Protein AF-A0A0B6Y7D2-F1 (afdb_monomer_lite)

Foldseek 3Di:
DDDDDDDDDDDDDDDDDDDDDDDDDDPPPPPPPDDDDDPPVLADAQPALLSVCLLLDPVRSLLQLLCLLLLFAEEEEEQRLRHQQRVLVRSCLLADPLLFQEDSEDDEDDDSVRGSHYYYYNPYDCVVVVPDPTQYKYKYKDFDDPDPDDDDDDDDDPPDDPPRNDPPDPSNPVCPRIDIDMDSGDDPPDAWPLSVQLSVLSPPPVDDPVNSSVSSVVSNVLLVVLLLVLLLCVPLVPPDDPVNSVVSCVVSVHDPNCVSSSVSNNSSDDPVSNVVSNVVSVVVD

Organism: NCBI:txid1028688

Radius of gyration: 22.7 Å; chains: 1; bounding box: 60×62×67 Å

Sequence (285 aa):
EGFIKIFTRKIDDDDVTSDGQLEIPLVRETENEFNETDTDSSSPVIKNLRHLSKVLGSSNFLSLAHHVVVGNQVIVSGHHRPLVLSILNSLKSLLPRGCCRVIPYSSTYQESWKCNFLGLSADVPLSQLMNSSEMYVLLEIVVRQQQTSSVTEGLTCLVGLTSDVHWPDPDDSHFRNLEFKMSGIILPHKVPTVLSRMVIALQNENLSLQVVDAAFTCLKEEWMNKVKVLFKFTKAGGNRSEDDTRKLLQIVGAREEDKLLLKFWMTGLSVQYKTHILASSIVHR

Structure (mmCIF, N/CA/C/O backbone):
data_AF-A0A0B6Y7D2-F1
#
_entry.id   AF-A0A0B6Y7D2-F1
#
loop_
_atom_site.group_PDB
_atom_site.id
_atom_site.type_symbol
_atom_site.label_atom_id
_atom_site.label_alt_id
_atom_site.label_comp_id
_atom_site.label_asym_id
_atom_site.label_entity_id
_atom_site.label_seq_id
_atom_site.pdbx_PDB_ins_code
_atom_site.Cartn_x
_atom_site.Cartn_y
_atom_site.Cartn_z
_atom_site.occupancy
_atom_site.B_iso_or_equiv
_atom_site.auth_seq_id
_atom_site.auth_comp_id
_atom_site.auth_asym_id
_atom_site.auth_atom_id
_atom_site.pdbx_PDB_model_num
ATOM 1 N N . GLU A 1 1 ? -3.935 -20.611 37.417 1.00 33.31 1 GLU A N 1
ATOM 2 C CA . GLU A 1 1 ? -3.712 -21.541 36.291 1.00 33.31 1 GLU A CA 1
ATOM 3 C C . GLU A 1 1 ? -5.065 -21.923 35.716 1.00 33.31 1 GLU A C 1
ATOM 5 O O . GLU A 1 1 ? -5.902 -22.426 36.450 1.00 33.31 1 GLU A O 1
ATOM 10 N N . GLY A 1 2 ? -5.340 -21.572 34.462 1.00 33.59 2 GLY A N 1
ATOM 11 C CA . GLY A 1 2 ? -6.666 -21.737 33.866 1.00 33.59 2 GLY A CA 1
ATOM 12 C C . GLY A 1 2 ? -6.539 -22.003 32.378 1.00 33.59 2 GLY A C 1
ATOM 13 O O . GLY A 1 2 ? -6.667 -21.090 31.571 1.00 33.59 2 GLY A O 1
ATOM 14 N N . PHE A 1 3 ? -6.227 -23.247 32.023 1.00 40.06 3 PHE A N 1
ATOM 15 C CA . PHE A 1 3 ? -6.235 -23.701 30.637 1.00 40.06 3 PHE A CA 1
ATOM 16 C C . PHE A 1 3 ? -7.677 -23.990 30.209 1.00 40.06 3 PHE A C 1
ATOM 18 O O . PHE A 1 3 ? -8.350 -24.840 30.792 1.00 40.06 3 PHE A O 1
ATOM 25 N N . ILE A 1 4 ? -8.151 -23.292 29.178 1.00 41.91 4 ILE A N 1
ATOM 26 C CA . ILE A 1 4 ? -9.407 -23.617 28.499 1.00 41.91 4 ILE A CA 1
ATOM 27 C C . ILE A 1 4 ? -9.149 -24.845 27.615 1.00 41.91 4 ILE A C 1
ATOM 29 O O . ILE A 1 4 ? -8.363 -24.786 26.671 1.00 41.91 4 ILE A O 1
ATOM 33 N N . LYS A 1 5 ? -9.802 -25.970 27.934 1.00 34.12 5 LYS A N 1
ATOM 34 C CA . LYS A 1 5 ? -9.847 -27.176 27.091 1.00 34.12 5 LYS A CA 1
ATOM 35 C C . LYS A 1 5 ? -10.631 -26.870 25.813 1.00 34.12 5 LYS A C 1
ATOM 37 O O . LYS A 1 5 ? -11.834 -26.628 25.871 1.00 34.12 5 LYS A O 1
ATOM 42 N N . ILE A 1 6 ? -9.959 -26.912 24.667 1.00 34.78 6 ILE A N 1
ATOM 43 C CA . ILE A 1 6 ? -10.592 -26.847 23.347 1.00 34.78 6 ILE A CA 1
ATOM 44 C C . ILE A 1 6 ? -11.037 -28.267 22.978 1.00 34.78 6 ILE A C 1
ATOM 46 O O . ILE A 1 6 ? -10.202 -29.156 22.823 1.00 34.78 6 ILE A O 1
ATOM 50 N N . PHE A 1 7 ? -12.346 -28.488 22.850 1.00 32.69 7 PHE A N 1
ATOM 51 C CA . PHE A 1 7 ? -12.896 -29.706 22.254 1.00 32.69 7 PHE A CA 1
ATOM 52 C C . PHE A 1 7 ? -13.006 -29.509 20.741 1.00 32.69 7 PHE A C 1
ATOM 54 O O . PHE A 1 7 ? -13.824 -28.721 20.272 1.00 32.69 7 PHE A O 1
ATOM 61 N N . THR A 1 8 ? -12.197 -30.229 19.968 1.00 32.88 8 THR A N 1
ATOM 62 C CA . THR A 1 8 ? -12.382 -30.362 18.521 1.00 32.88 8 THR A CA 1
ATOM 63 C C . THR A 1 8 ? -13.373 -31.492 18.260 1.00 32.88 8 THR A C 1
ATOM 65 O O . THR A 1 8 ? -13.052 -32.672 18.388 1.00 32.88 8 THR A O 1
ATOM 68 N N . ARG A 1 9 ? -14.615 -31.141 17.917 1.00 31.86 9 ARG A N 1
ATOM 69 C CA . ARG A 1 9 ? -15.583 -32.107 17.389 1.00 31.86 9 ARG A CA 1
ATOM 70 C C . ARG A 1 9 ? -15.297 -32.274 15.897 1.00 31.86 9 ARG A C 1
ATOM 72 O O . ARG A 1 9 ? -15.424 -31.311 15.147 1.00 31.86 9 ARG A O 1
ATOM 79 N N . LYS A 1 10 ? -14.870 -33.473 15.489 1.00 35.00 10 LYS A N 1
ATOM 80 C CA . LYS A 1 10 ? -14.885 -33.887 14.081 1.00 35.00 10 LYS A CA 1
ATOM 81 C C . LYS A 1 10 ? -16.345 -33.905 13.626 1.00 35.00 10 LYS A C 1
ATOM 83 O O . LYS A 1 10 ? -17.185 -34.474 14.321 1.00 35.00 10 LYS A O 1
ATOM 88 N N . ILE A 1 11 ? -16.633 -33.212 12.534 1.00 35.88 11 ILE A N 1
ATOM 89 C CA . ILE A 1 11 ? -17.904 -33.314 11.825 1.00 35.88 11 ILE A CA 1
ATOM 90 C C . ILE A 1 11 ? -17.621 -34.271 10.674 1.00 35.88 11 ILE A C 1
ATOM 92 O O . ILE A 1 11 ? -16.737 -33.992 9.866 1.00 35.88 11 ILE A O 1
ATOM 96 N N . ASP A 1 12 ? -18.293 -35.417 10.703 1.00 30.06 12 ASP A N 1
ATOM 97 C CA . ASP A 1 12 ? -18.335 -36.361 9.595 1.00 30.06 12 ASP A CA 1
ATOM 98 C C . ASP A 1 12 ? -19.246 -35.785 8.502 1.00 30.06 12 ASP A C 1
ATOM 100 O O . ASP A 1 12 ? -20.304 -35.219 8.800 1.00 30.06 12 ASP A O 1
ATOM 104 N N . ASP A 1 13 ? -18.786 -35.891 7.256 1.00 39.28 13 ASP A N 1
ATOM 105 C CA . ASP A 1 13 ? -19.560 -35.628 6.046 1.00 39.28 13 ASP A CA 1
ATOM 106 C C . ASP A 1 13 ? -20.716 -36.632 5.976 1.00 39.28 13 ASP A C 1
ATOM 108 O O . ASP A 1 13 ? -20.468 -37.830 5.880 1.00 39.28 13 ASP A O 1
ATOM 112 N N . ASP A 1 14 ? -21.956 -36.154 6.086 1.00 30.55 14 ASP A N 1
ATOM 113 C CA . ASP A 1 14 ? -23.065 -36.523 5.199 1.00 30.55 14 ASP A CA 1
ATOM 114 C C . ASP A 1 14 ? -24.372 -35.819 5.624 1.00 30.55 14 ASP A C 1
ATOM 116 O O . ASP A 1 14 ? -24.792 -35.854 6.780 1.00 30.55 14 ASP A O 1
ATOM 120 N N . ASP A 1 15 ? -25.017 -35.233 4.611 1.00 28.98 15 ASP A N 1
ATOM 121 C CA . ASP A 1 15 ? -26.432 -34.849 4.511 1.00 28.98 15 ASP A CA 1
ATOM 122 C C . ASP A 1 15 ? -26.931 -33.555 5.207 1.00 28.98 15 ASP A C 1
ATOM 124 O O . ASP A 1 15 ? -27.035 -33.445 6.428 1.00 28.98 15 ASP A O 1
ATOM 128 N N . VAL A 1 16 ? -27.291 -32.540 4.405 1.00 31.78 16 VAL A N 1
ATOM 129 C CA . VAL A 1 16 ? -28.693 -32.199 4.061 1.00 31.78 16 VAL A CA 1
ATOM 130 C C . VAL A 1 16 ? -28.730 -30.947 3.158 1.00 31.78 16 VAL A C 1
ATOM 132 O O . VAL A 1 16 ? -28.143 -29.900 3.432 1.00 31.78 16 VAL A O 1
ATOM 135 N N . THR A 1 17 ? -29.464 -31.100 2.059 1.00 29.08 17 THR A N 1
ATOM 136 C CA . THR A 1 17 ? -29.785 -30.173 0.964 1.00 29.08 17 THR A CA 1
ATOM 137 C C . THR A 1 17 ? -30.780 -29.041 1.284 1.00 29.08 17 THR A C 1
ATOM 139 O O . THR A 1 17 ? -31.680 -29.217 2.099 1.00 29.08 17 THR A O 1
ATOM 142 N N . SER A 1 18 ? -30.693 -27.979 0.461 1.00 30.73 18 SER A N 1
ATOM 143 C CA . SER A 1 18 ? -31.687 -26.934 0.118 1.00 30.73 18 SER A CA 1
ATOM 144 C C . SER A 1 18 ? -32.130 -25.926 1.188 1.00 30.73 18 SER A C 1
ATOM 146 O O . SER A 1 18 ? -32.947 -26.244 2.041 1.00 30.73 18 SER A O 1
ATOM 148 N N . ASP A 1 19 ? -31.712 -24.659 1.050 1.00 26.42 19 ASP A N 1
ATOM 149 C CA . ASP A 1 19 ? -32.562 -23.627 0.422 1.00 26.42 19 ASP A CA 1
ATOM 150 C C . ASP A 1 19 ? -31.774 -22.333 0.098 1.00 26.42 19 ASP A C 1
ATOM 152 O O . ASP A 1 19 ? -30.742 -22.041 0.703 1.00 26.42 19 ASP A O 1
ATOM 156 N N . GLY A 1 20 ? -32.231 -21.601 -0.921 1.00 38.47 20 GLY A N 1
ATOM 157 C CA . GLY A 1 20 ? -31.451 -20.646 -1.721 1.00 38.47 20 GLY A CA 1
ATOM 158 C C . GLY A 1 20 ? -30.779 -19.458 -1.014 1.00 38.47 20 GLY A C 1
ATOM 159 O O . GLY A 1 20 ? -31.374 -18.762 -0.192 1.00 38.47 20 GLY A O 1
ATOM 160 N N . GLN A 1 21 ? -29.546 -19.152 -1.445 1.00 28.95 21 GLN A N 1
ATOM 161 C CA . GLN A 1 21 ? -28.858 -17.884 -1.187 1.00 28.95 21 GLN A CA 1
ATOM 162 C C . GLN A 1 21 ? -28.020 -17.437 -2.392 1.00 28.95 21 GLN A C 1
ATOM 164 O O . GLN A 1 21 ? -27.380 -18.236 -3.069 1.00 28.95 21 GLN A O 1
ATOM 169 N N . LEU A 1 22 ? -28.065 -16.124 -2.622 1.00 29.14 22 LEU A N 1
ATOM 170 C CA . LEU A 1 22 ? -27.324 -15.339 -3.606 1.00 29.14 22 LEU A CA 1
ATOM 171 C C . LEU A 1 22 ? -25.837 -15.718 -3.664 1.00 29.14 22 LEU A C 1
ATOM 173 O O . LEU A 1 22 ? -25.108 -15.575 -2.682 1.00 29.14 22 LEU A O 1
ATOM 177 N N . GLU A 1 23 ? -25.390 -16.141 -4.845 1.00 24.28 23 GLU A N 1
ATOM 178 C CA . GLU A 1 23 ? -23.993 -16.444 -5.140 1.00 24.28 23 GLU A CA 1
ATOM 179 C C . GLU A 1 23 ? -23.138 -15.169 -5.097 1.00 24.28 23 GLU A C 1
ATOM 181 O O . GLU A 1 23 ? -23.172 -14.324 -5.992 1.00 24.28 23 GLU A O 1
ATOM 186 N N . ILE A 1 24 ? -22.331 -15.038 -4.047 1.00 29.70 24 ILE A N 1
ATOM 187 C CA . ILE A 1 24 ? -21.130 -14.201 -4.063 1.00 29.70 24 ILE A CA 1
ATOM 188 C C . ILE A 1 24 ? -19.985 -15.135 -4.474 1.00 29.70 24 ILE A C 1
ATOM 190 O O . ILE A 1 24 ? -19.764 -16.125 -3.772 1.00 29.70 24 ILE A O 1
ATOM 194 N N . PRO A 1 25 ? -19.246 -14.875 -5.570 1.00 27.41 25 PRO A N 1
ATOM 195 C CA . PRO A 1 25 ? -18.206 -15.792 -6.012 1.00 27.41 25 PRO A CA 1
ATOM 196 C C . PRO A 1 25 ? -17.104 -15.916 -4.957 1.00 27.41 25 PRO A C 1
ATOM 198 O O . PRO A 1 25 ? -16.369 -14.967 -4.673 1.00 27.41 25 PRO A O 1
ATOM 201 N N . LEU A 1 26 ? -16.996 -17.115 -4.385 1.00 25.84 26 LEU A N 1
ATOM 202 C CA . LEU A 1 26 ? -15.869 -17.565 -3.581 1.00 25.84 26 LEU A CA 1
ATOM 203 C C . LEU A 1 26 ? -14.647 -17.637 -4.506 1.00 25.84 26 LEU A C 1
ATOM 205 O O . LEU A 1 26 ? -14.456 -18.611 -5.235 1.00 25.84 26 LEU A O 1
ATOM 209 N N . VAL A 1 27 ? -13.819 -16.594 -4.509 1.00 31.16 27 VAL A N 1
ATOM 210 C CA . VAL A 1 27 ? -12.490 -16.666 -5.122 1.00 31.16 27 VAL A CA 1
ATOM 211 C C . VAL A 1 27 ? -11.663 -17.609 -4.254 1.00 31.16 27 VAL A C 1
ATOM 213 O O . VAL A 1 27 ? -11.165 -17.227 -3.197 1.00 31.16 27 VAL A O 1
ATOM 216 N N . ARG A 1 28 ? -11.583 -18.876 -4.673 1.00 25.98 28 ARG A N 1
ATOM 217 C CA . ARG A 1 28 ? -10.611 -19.834 -4.150 1.00 25.98 28 ARG A CA 1
ATOM 218 C C . ARG A 1 28 ? -9.225 -19.294 -4.480 1.00 25.98 28 ARG A C 1
ATOM 220 O O . ARG A 1 28 ? -8.890 -19.110 -5.648 1.00 25.98 28 ARG A O 1
ATOM 227 N N . GLU A 1 29 ? -8.447 -19.016 -3.443 1.00 32.78 29 GLU A N 1
ATOM 228 C CA . GLU A 1 29 ? -7.020 -18.747 -3.554 1.00 32.78 29 GLU A CA 1
ATOM 229 C C . GLU A 1 29 ? -6.348 -20.031 -4.053 1.00 32.78 29 GLU A C 1
ATOM 231 O O . GLU A 1 29 ? -6.025 -20.930 -3.283 1.00 32.78 29 GLU A O 1
ATOM 236 N N . THR A 1 30 ? -6.183 -20.155 -5.369 1.00 27.53 30 THR A N 1
ATOM 237 C CA . THR A 1 30 ? -5.158 -21.035 -5.927 1.00 27.53 30 THR A CA 1
ATOM 238 C C . THR A 1 30 ? -3.812 -20.400 -5.613 1.00 27.53 30 THR A C 1
ATOM 240 O O . THR A 1 30 ? -3.323 -19.544 -6.354 1.00 27.53 30 THR A O 1
ATOM 243 N N . GLU A 1 31 ? -3.221 -20.821 -4.499 1.00 31.98 31 GLU A N 1
ATOM 244 C CA . GLU A 1 31 ? -1.772 -20.864 -4.330 1.00 31.98 31 GLU A CA 1
ATOM 245 C C . GLU A 1 31 ? -1.217 -21.836 -5.384 1.00 31.98 31 GLU A C 1
ATOM 247 O O . GLU A 1 31 ? -0.914 -22.989 -5.105 1.00 31.98 31 GLU A O 1
ATOM 252 N N . ASN A 1 32 ? -1.158 -21.396 -6.644 1.00 29.03 32 ASN A N 1
ATOM 253 C CA . ASN A 1 32 ? -0.339 -22.072 -7.637 1.00 29.03 32 ASN A CA 1
ATOM 254 C C . ASN A 1 32 ? 1.109 -21.692 -7.338 1.00 29.03 32 ASN A C 1
ATOM 256 O O . ASN A 1 32 ? 1.554 -20.589 -7.670 1.00 29.03 32 ASN A O 1
ATOM 260 N N . GLU A 1 33 ? 1.815 -22.621 -6.695 1.00 37.47 33 GLU A N 1
ATOM 261 C CA . GLU A 1 33 ? 3.265 -22.747 -6.784 1.00 37.47 33 GLU A CA 1
ATOM 262 C C . GLU A 1 33 ? 3.661 -22.593 -8.258 1.00 37.47 33 GLU A C 1
ATOM 264 O O . GLU A 1 33 ? 3.244 -23.361 -9.129 1.00 37.47 33 GLU A O 1
ATOM 269 N N . PHE A 1 34 ? 4.377 -21.514 -8.564 1.00 43.88 34 PHE A N 1
ATOM 270 C CA . PHE A 1 34 ? 4.827 -21.241 -9.918 1.00 43.88 34 PHE A CA 1
ATOM 271 C C . PHE A 1 34 ? 6.054 -22.104 -10.195 1.00 43.88 34 PHE A C 1
ATOM 273 O O . PHE A 1 34 ? 7.065 -21.979 -9.506 1.00 43.88 34 PHE A O 1
ATOM 280 N N . ASN A 1 35 ? 5.953 -22.944 -11.225 1.00 31.61 35 ASN A N 1
ATOM 281 C CA . ASN A 1 35 ? 7.096 -23.584 -11.858 1.00 31.61 35 ASN A CA 1
ATOM 282 C C . ASN A 1 35 ? 8.130 -22.517 -12.246 1.00 31.61 35 ASN A C 1
ATOM 284 O O . ASN A 1 35 ? 7.847 -21.621 -13.046 1.00 31.61 35 ASN A O 1
ATOM 288 N N . GLU A 1 36 ? 9.325 -22.640 -11.674 1.00 43.69 36 GLU A N 1
ATOM 289 C CA . GLU A 1 36 ? 10.551 -22.013 -12.154 1.00 43.69 36 GLU A CA 1
ATOM 290 C C . GLU A 1 36 ? 10.889 -22.573 -13.537 1.00 43.69 36 GLU A C 1
ATOM 292 O O . GLU A 1 36 ? 11.531 -23.612 -13.661 1.00 43.69 36 GLU A O 1
ATOM 297 N N . THR A 1 37 ? 10.476 -21.888 -14.595 1.00 40.06 37 THR A N 1
ATOM 298 C CA . THR A 1 37 ? 11.113 -22.033 -15.906 1.00 40.06 37 THR A CA 1
ATOM 299 C C . THR A 1 37 ? 11.167 -20.658 -16.558 1.00 40.06 37 THR A C 1
ATOM 301 O O . THR A 1 37 ? 10.126 -20.028 -16.741 1.00 40.06 37 THR A O 1
ATOM 304 N N . ASP A 1 38 ? 12.394 -20.229 -16.864 1.00 38.72 38 ASP A N 1
ATOM 305 C CA . ASP A 1 38 ? 12.828 -18.971 -17.492 1.00 38.72 38 ASP A CA 1
ATOM 306 C C . ASP A 1 38 ? 13.065 -17.770 -16.558 1.00 38.72 38 ASP A C 1
ATOM 308 O O . ASP A 1 38 ? 12.566 -16.663 -16.760 1.00 38.72 38 ASP A O 1
ATOM 312 N N . THR A 1 39 ? 13.924 -17.955 -15.550 1.00 42.56 39 THR A N 1
ATOM 313 C CA . THR A 1 39 ? 14.704 -16.838 -14.997 1.00 42.56 39 THR A CA 1
ATOM 314 C C . THR A 1 39 ? 15.892 -16.565 -15.914 1.00 42.56 39 THR A C 1
ATOM 316 O O . THR A 1 39 ? 16.968 -17.140 -15.744 1.00 42.56 39 THR A O 1
ATOM 319 N N . ASP A 1 40 ? 15.701 -15.680 -16.885 1.00 49.03 40 ASP A N 1
ATOM 320 C CA . ASP A 1 40 ? 16.818 -15.010 -17.541 1.00 49.03 40 ASP A CA 1
ATOM 321 C C . ASP A 1 40 ? 17.533 -14.186 -16.452 1.00 49.03 40 ASP A C 1
ATOM 323 O O . ASP A 1 40 ? 16.966 -13.252 -15.877 1.00 49.03 40 ASP A O 1
ATOM 327 N N . SER A 1 41 ? 18.751 -14.571 -16.069 1.00 56.22 41 SER A N 1
ATOM 328 C CA . SER A 1 41 ? 19.480 -13.989 -14.925 1.00 56.22 41 SER A CA 1
ATOM 329 C C . SER A 1 41 ? 19.878 -12.515 -15.120 1.00 56.22 41 SER A C 1
ATOM 331 O O . SER A 1 41 ? 20.477 -11.915 -14.233 1.00 56.22 41 SER A O 1
ATOM 333 N N . SER A 1 42 ? 19.521 -11.918 -16.262 1.00 65.69 42 SER A N 1
ATOM 334 C CA . SER A 1 42 ? 19.836 -10.544 -16.675 1.00 65.69 42 SER A CA 1
ATOM 335 C C . SER A 1 42 ? 18.668 -9.551 -16.507 1.00 65.69 42 SER A C 1
ATOM 337 O O . SER A 1 42 ? 18.751 -8.395 -16.940 1.00 65.69 42 SER A O 1
ATOM 339 N N . SER A 1 43 ? 17.553 -9.988 -15.934 1.00 72.69 43 SER A N 1
ATOM 340 C CA . SER A 1 43 ? 16.306 -9.228 -15.870 1.00 72.69 43 SER A CA 1
ATOM 341 C C . SER A 1 43 ? 16.247 -8.290 -14.646 1.00 72.69 43 SER A C 1
ATOM 343 O O . SER A 1 43 ? 16.380 -8.771 -13.521 1.00 72.69 43 SER A O 1
ATOM 345 N N . PRO A 1 44 ? 16.000 -6.965 -14.796 1.00 88.38 44 PRO A N 1
ATOM 346 C CA . PRO A 1 44 ? 15.961 -6.045 -13.656 1.00 88.38 44 PRO A CA 1
ATOM 347 C C . PRO A 1 44 ? 14.817 -6.397 -12.698 1.00 88.38 44 PRO A C 1
ATOM 349 O O . PRO A 1 44 ? 13.666 -6.532 -13.121 1.00 88.38 44 PRO A O 1
ATOM 352 N N . VAL A 1 45 ? 15.121 -6.506 -11.402 1.00 93.69 45 VAL A N 1
ATOM 353 C CA . VAL A 1 45 ? 14.144 -6.797 -10.342 1.00 93.69 45 VAL A CA 1
ATOM 354 C C . VAL A 1 45 ? 14.378 -5.933 -9.106 1.00 93.69 45 VAL A C 1
ATOM 356 O O . VAL A 1 45 ? 15.507 -5.655 -8.702 1.00 93.69 45 VAL A O 1
ATOM 359 N N . ILE A 1 46 ? 13.288 -5.511 -8.473 1.00 94.62 46 ILE A N 1
ATOM 360 C CA . ILE A 1 46 ? 13.326 -4.814 -7.192 1.00 94.62 46 ILE A CA 1
ATOM 361 C C . ILE A 1 46 ? 13.536 -5.832 -6.074 1.00 94.62 46 ILE A C 1
ATOM 363 O O . ILE A 1 46 ? 12.735 -6.742 -5.876 1.00 94.62 46 ILE A O 1
ATOM 367 N N . LYS A 1 47 ? 14.617 -5.632 -5.319 1.00 92.56 47 LYS A N 1
ATOM 368 C CA . LYS A 1 47 ? 15.072 -6.546 -4.258 1.00 92.56 47 LYS A CA 1
ATOM 369 C C . LYS A 1 47 ? 14.230 -6.422 -2.979 1.00 92.56 47 LYS A C 1
ATOM 371 O O . LYS A 1 47 ? 13.971 -7.410 -2.306 1.00 92.56 47 LYS A O 1
ATOM 376 N N . ASN A 1 48 ? 13.850 -5.198 -2.606 1.00 93.94 48 ASN A N 1
ATOM 377 C CA . ASN A 1 48 ? 13.069 -4.882 -1.404 1.00 93.94 48 ASN A CA 1
ATOM 378 C C . ASN A 1 48 ? 12.548 -3.431 -1.459 1.00 93.94 48 ASN A C 1
ATOM 380 O O . ASN A 1 48 ? 12.889 -2.669 -2.366 1.00 93.94 48 ASN A O 1
ATOM 384 N N . LEU A 1 49 ? 11.763 -3.017 -0.457 1.00 95.81 49 LEU A N 1
ATOM 385 C CA . LEU A 1 49 ? 11.230 -1.651 -0.371 1.00 95.81 49 LEU A CA 1
ATOM 386 C C . LEU A 1 49 ? 12.299 -0.555 -0.275 1.00 95.81 49 LEU A C 1
ATOM 388 O O . LEU A 1 49 ? 12.078 0.531 -0.805 1.00 95.81 49 LEU A O 1
ATOM 392 N N . ARG A 1 50 ? 13.444 -0.807 0.376 1.00 94.75 50 ARG A N 1
ATOM 393 C CA . ARG A 1 50 ? 14.532 0.183 0.445 1.00 94.75 50 ARG A CA 1
ATOM 394 C C . ARG A 1 50 ? 15.139 0.390 -0.940 1.00 94.75 50 ARG A C 1
ATOM 396 O O . ARG A 1 50 ? 15.352 1.530 -1.339 1.00 94.75 50 ARG A O 1
ATOM 403 N N . HIS A 1 51 ? 15.340 -0.692 -1.694 1.00 94.00 51 HIS A N 1
ATOM 404 C CA . HIS A 1 51 ? 15.759 -0.617 -3.092 1.00 94.00 51 HIS A CA 1
ATOM 405 C C . HIS A 1 51 ? 14.719 0.154 -3.929 1.00 94.00 51 HIS A C 1
ATOM 407 O O . HIS A 1 51 ? 15.079 1.127 -4.587 1.00 94.00 51 HIS A O 1
ATOM 413 N N . LEU A 1 52 ? 13.423 -0.163 -3.813 1.00 95.25 52 LEU A N 1
ATOM 414 C CA . LEU A 1 52 ? 12.367 0.581 -4.514 1.00 95.25 52 LEU A CA 1
ATOM 415 C C . LEU A 1 52 ? 12.378 2.082 -4.186 1.00 95.25 52 LEU A C 1
ATOM 417 O O . LEU A 1 52 ? 12.264 2.916 -5.081 1.00 95.25 52 LEU A O 1
ATOM 421 N N . SER A 1 53 ? 12.540 2.431 -2.907 1.00 94.44 53 SER A N 1
ATOM 422 C CA . SER A 1 53 ? 12.612 3.825 -2.465 1.00 94.44 53 SER A CA 1
ATOM 423 C C . SER A 1 53 ? 13.807 4.566 -3.061 1.00 94.44 53 SER A C 1
ATOM 425 O O . SER A 1 53 ? 13.685 5.754 -3.351 1.00 94.44 53 SER A O 1
ATOM 427 N N . LYS A 1 54 ? 14.947 3.892 -3.245 1.00 91.38 54 LYS A N 1
ATOM 428 C CA . LYS A 1 54 ? 16.146 4.473 -3.868 1.00 91.38 54 LYS A CA 1
ATOM 429 C C . LYS A 1 54 ? 15.952 4.684 -5.369 1.00 91.38 54 LYS A C 1
ATOM 431 O O . LYS A 1 54 ? 16.273 5.756 -5.869 1.00 91.38 54 LYS A O 1
ATOM 436 N N . VAL A 1 55 ? 15.349 3.708 -6.052 1.00 91.94 55 VAL A N 1
ATOM 437 C CA . VAL A 1 55 ? 15.050 3.770 -7.494 1.00 91.94 55 VAL A CA 1
ATOM 438 C C . VAL A 1 55 ? 14.069 4.897 -7.824 1.00 91.94 55 VAL A C 1
ATOM 440 O O . VAL A 1 55 ? 14.279 5.635 -8.782 1.00 91.94 55 VAL A O 1
ATOM 443 N N . LEU A 1 56 ? 12.998 5.046 -7.037 1.00 91.88 56 LEU A N 1
ATOM 444 C CA . LEU A 1 56 ? 11.964 6.056 -7.289 1.00 91.88 56 LEU A CA 1
ATOM 445 C C . LEU A 1 56 ? 12.316 7.445 -6.735 1.00 91.88 56 LEU A C 1
ATOM 447 O O . LEU A 1 56 ? 11.789 8.447 -7.220 1.00 91.88 56 LEU A O 1
ATOM 451 N N . GLY A 1 57 ? 13.171 7.505 -5.712 1.00 91.12 57 GLY A N 1
ATOM 452 C CA . GLY A 1 57 ? 13.407 8.695 -4.900 1.00 91.12 57 GLY A CA 1
ATOM 453 C C . GLY A 1 57 ? 12.343 8.896 -3.811 1.00 91.12 57 GLY A C 1
ATOM 454 O O . GLY A 1 57 ? 11.200 8.443 -3.918 1.00 91.12 57 GLY A O 1
ATOM 455 N N . SER A 1 58 ? 12.716 9.614 -2.748 1.00 90.38 58 SER A N 1
ATOM 456 C CA . SER A 1 58 ? 11.928 9.743 -1.510 1.00 90.38 58 SER A CA 1
ATOM 457 C C . SER A 1 58 ? 10.504 10.274 -1.718 1.00 90.38 58 SER A C 1
ATOM 459 O O . SER A 1 58 ? 9.561 9.737 -1.141 1.00 90.38 58 SER A O 1
ATOM 461 N N . SER A 1 59 ? 10.328 11.309 -2.547 1.00 90.44 59 SER A N 1
ATOM 462 C CA . SER A 1 59 ? 9.022 11.956 -2.763 1.00 90.44 59 SER A CA 1
ATOM 463 C C . SER A 1 59 ? 8.038 11.061 -3.530 1.00 90.44 59 SER A C 1
ATOM 465 O O . SER A 1 59 ? 6.890 10.859 -3.119 1.00 90.44 59 SER A O 1
ATOM 467 N N . ASN A 1 60 ? 8.517 10.457 -4.618 1.00 92.12 60 ASN A N 1
ATOM 468 C CA . ASN A 1 60 ? 7.747 9.532 -5.445 1.00 92.12 60 ASN A CA 1
ATOM 469 C C . ASN A 1 60 ? 7.395 8.265 -4.670 1.00 92.12 60 ASN A C 1
ATOM 471 O O . ASN A 1 60 ? 6.244 7.829 -4.682 1.00 92.12 60 ASN A O 1
ATOM 475 N N . PHE A 1 61 ? 8.362 7.714 -3.931 1.00 95.44 61 PHE A N 1
ATOM 476 C CA . PHE A 1 61 ? 8.121 6.567 -3.068 1.00 95.44 61 PHE A CA 1
ATOM 477 C C . PHE A 1 61 ? 7.083 6.878 -1.988 1.00 95.44 61 PHE A C 1
ATOM 479 O O . PHE A 1 61 ? 6.163 6.087 -1.797 1.00 95.44 61 PHE A O 1
ATOM 486 N N . LEU A 1 62 ? 7.181 8.030 -1.314 1.00 95.38 62 LEU A N 1
ATOM 487 C CA . LEU A 1 62 ? 6.205 8.434 -0.299 1.00 95.38 62 LEU A CA 1
ATOM 488 C C . LEU A 1 62 ? 4.794 8.538 -0.889 1.00 95.38 62 LEU A C 1
ATOM 490 O O . LEU A 1 62 ? 3.837 8.056 -0.285 1.00 95.38 62 LEU A O 1
ATOM 494 N N . SER A 1 63 ? 4.678 9.120 -2.081 1.00 93.69 63 SER A N 1
ATOM 495 C CA . SER A 1 63 ? 3.415 9.231 -2.812 1.00 93.69 63 SER A CA 1
ATOM 496 C C . SER A 1 63 ? 2.848 7.864 -3.188 1.00 93.69 63 SER A C 1
ATOM 498 O O . SER A 1 63 ? 1.692 7.570 -2.890 1.00 93.69 63 SER A O 1
ATOM 500 N N . LEU A 1 64 ? 3.670 6.982 -3.756 1.00 96.06 64 LEU A N 1
ATOM 501 C CA . LEU A 1 64 ? 3.278 5.614 -4.087 1.00 96.06 64 LEU A CA 1
ATOM 502 C C . LEU A 1 64 ? 2.825 4.841 -2.841 1.00 96.06 64 LEU A C 1
ATOM 504 O O . LEU A 1 64 ? 1.741 4.260 -2.820 1.00 96.06 64 LEU A O 1
ATOM 508 N N . ALA A 1 65 ? 3.627 4.878 -1.778 1.00 97.19 65 ALA A N 1
ATOM 509 C CA . ALA A 1 65 ? 3.344 4.195 -0.524 1.00 97.19 65 ALA A CA 1
ATOM 510 C C . ALA A 1 65 ? 2.088 4.752 0.165 1.00 97.19 65 ALA A C 1
ATOM 512 O O . ALA A 1 65 ? 1.341 3.985 0.771 1.00 97.19 65 ALA A O 1
ATOM 513 N N . HIS A 1 66 ? 1.804 6.052 0.029 1.00 96.81 66 HIS A N 1
ATOM 514 C CA . HIS A 1 66 ? 0.554 6.650 0.492 1.00 96.81 66 HIS A CA 1
ATOM 515 C C . HIS A 1 66 ? -0.660 6.005 -0.179 1.00 96.81 66 HIS A C 1
ATOM 517 O O . HIS A 1 66 ? -1.542 5.511 0.523 1.00 96.81 66 HIS A O 1
ATOM 523 N N . HIS A 1 67 ? -0.679 5.944 -1.514 1.00 96.12 67 HIS A N 1
ATOM 524 C CA . HIS A 1 67 ? -1.764 5.299 -2.258 1.00 96.12 67 HIS A CA 1
ATOM 525 C C . HIS A 1 67 ? -1.933 3.824 -1.865 1.00 96.12 67 HIS A C 1
ATOM 527 O O . HIS A 1 67 ? -3.066 3.374 -1.691 1.00 96.12 67 HIS A O 1
ATOM 533 N N . VAL A 1 68 ? -0.826 3.106 -1.632 1.00 97.62 68 VAL A N 1
ATOM 534 C CA . VAL A 1 68 ? -0.855 1.725 -1.127 1.00 97.62 68 VAL A CA 1
ATOM 535 C C . VAL A 1 68 ? -1.581 1.638 0.216 1.00 97.62 68 VAL A C 1
ATOM 537 O O . VAL A 1 68 ? -2.543 0.882 0.342 1.00 97.62 68 VAL A O 1
ATOM 540 N N . VAL A 1 69 ? -1.145 2.394 1.232 1.00 97.69 69 VAL A N 1
ATOM 541 C CA . VAL A 1 69 ? -1.651 2.212 2.605 1.00 97.69 69 VAL A CA 1
ATOM 542 C C . VAL A 1 69 ? -3.096 2.670 2.792 1.00 97.69 69 VAL A C 1
ATOM 544 O O . VAL A 1 69 ? -3.772 2.147 3.678 1.00 97.69 69 VAL A O 1
ATOM 547 N N . VAL A 1 70 ? -3.579 3.614 1.975 1.00 95.88 70 VAL A N 1
ATOM 548 C CA . VAL A 1 70 ? -4.979 4.081 2.007 1.00 95.88 70 VAL A CA 1
ATOM 549 C C .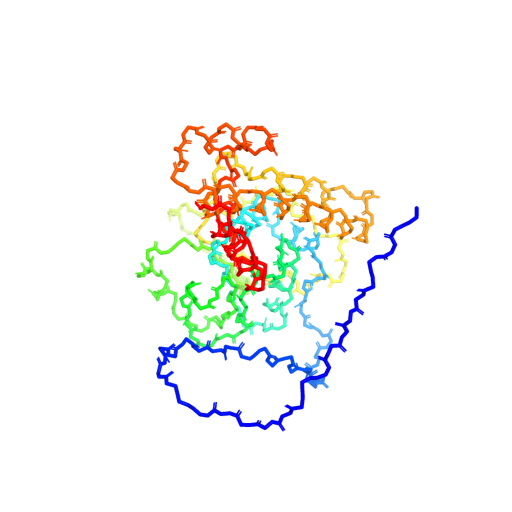 VAL A 1 70 ? -5.910 3.258 1.116 1.00 95.88 70 VAL A C 1
ATOM 551 O O . VAL A 1 70 ? -7.121 3.442 1.192 1.00 95.88 70 VAL A O 1
ATOM 554 N N . GLY A 1 71 ? -5.368 2.330 0.320 1.00 95.56 71 GLY A N 1
ATOM 555 C CA . GLY A 1 71 ? -6.152 1.381 -0.470 1.00 95.56 71 GLY A CA 1
ATOM 556 C C . GLY A 1 71 ? -6.618 1.880 -1.828 1.00 95.56 71 GLY A C 1
ATOM 557 O O . GLY A 1 71 ? -7.545 1.300 -2.392 1.00 95.56 71 GLY A O 1
ATOM 558 N N . ASN A 1 72 ? -5.979 2.924 -2.356 1.00 94.94 72 ASN A N 1
ATOM 559 C CA . ASN A 1 72 ? -6.176 3.326 -3.744 1.00 94.94 72 ASN A CA 1
ATOM 560 C C . ASN A 1 72 ? -5.656 2.229 -4.681 1.00 94.94 72 ASN A C 1
ATOM 562 O O . ASN A 1 72 ? -4.846 1.383 -4.287 1.00 94.94 72 ASN A O 1
ATOM 566 N N . GLN A 1 73 ? -6.093 2.255 -5.938 1.00 95.19 73 GLN A N 1
ATOM 567 C CA . GLN A 1 73 ? -5.557 1.322 -6.918 1.00 95.19 73 GLN A CA 1
ATOM 568 C C . GLN A 1 73 ? -4.119 1.708 -7.291 1.00 95.19 73 GLN A C 1
ATOM 570 O O . GLN A 1 73 ? -3.830 2.857 -7.614 1.00 95.19 73 GLN A O 1
ATOM 575 N N . VAL A 1 74 ? -3.213 0.738 -7.248 1.00 96.94 74 VAL A N 1
ATOM 576 C CA . VAL A 1 74 ? -1.806 0.872 -7.618 1.00 96.94 74 VAL A CA 1
ATOM 577 C C . VAL A 1 74 ? -1.576 0.077 -8.887 1.00 96.94 74 VAL A C 1
ATOM 579 O O . VAL A 1 74 ? -1.695 -1.150 -8.893 1.00 96.94 74 VAL A O 1
ATOM 582 N N . ILE A 1 75 ? -1.246 0.790 -9.957 1.00 96.69 75 ILE A N 1
ATOM 583 C CA . ILE A 1 75 ? -1.069 0.225 -11.288 1.00 96.69 75 ILE A CA 1
ATOM 584 C C . ILE A 1 75 ? 0.403 0.345 -11.656 1.00 96.69 75 ILE A C 1
ATOM 586 O O . ILE A 1 75 ? 0.961 1.439 -11.632 1.00 96.69 75 ILE A O 1
ATOM 590 N N . VAL A 1 76 ? 1.033 -0.776 -11.992 1.00 97.81 76 VAL A N 1
ATOM 591 C CA . VAL A 1 76 ? 2.420 -0.820 -12.458 1.00 97.81 76 VAL A CA 1
ATOM 592 C C . VAL A 1 76 ? 2.413 -1.317 -13.897 1.00 97.81 76 VAL A C 1
ATOM 594 O O . VAL A 1 76 ? 2.115 -2.484 -14.146 1.00 97.81 76 VAL A O 1
ATOM 597 N N . SER A 1 77 ? 2.706 -0.421 -14.836 1.00 96.19 77 SER A N 1
ATOM 598 C CA . SER A 1 77 ? 2.716 -0.707 -16.272 1.00 96.19 77 SER A CA 1
ATOM 599 C C . SER A 1 77 ? 4.143 -0.881 -16.779 1.00 96.19 77 SER A C 1
ATOM 601 O O . SER A 1 77 ? 5.011 -0.063 -16.472 1.00 96.19 77 SER A O 1
ATOM 603 N N . GLY A 1 78 ? 4.404 -1.933 -17.553 1.00 95.06 78 GLY A N 1
ATOM 604 C CA . GLY A 1 78 ? 5.716 -2.137 -18.161 1.00 95.06 78 GLY A CA 1
ATOM 605 C C . GLY A 1 78 ? 5.820 -3.401 -19.010 1.00 95.06 78 GLY A C 1
ATOM 606 O O . GLY A 1 78 ? 5.106 -4.380 -18.799 1.00 95.06 78 GLY A O 1
ATOM 607 N N . HIS A 1 79 ? 6.766 -3.401 -19.950 1.00 92.75 79 HIS A N 1
ATOM 608 C CA . HIS A 1 79 ? 7.053 -4.550 -20.822 1.00 92.75 79 HIS A CA 1
ATOM 609 C C . HIS A 1 79 ? 7.682 -5.727 -20.060 1.00 92.75 79 HIS A C 1
ATOM 611 O O . HIS A 1 79 ? 7.495 -6.889 -20.408 1.00 92.75 79 HIS A O 1
ATOM 617 N N . HIS A 1 80 ? 8.441 -5.433 -19.002 1.00 92.38 80 HIS A N 1
ATOM 618 C CA . HIS A 1 80 ? 9.223 -6.435 -18.293 1.00 92.38 80 HIS A CA 1
ATOM 619 C C . HIS A 1 80 ? 8.465 -6.998 -17.083 1.00 92.38 80 HIS A C 1
ATOM 621 O O . HIS A 1 80 ? 8.484 -6.433 -15.984 1.00 92.38 80 HIS A O 1
ATOM 627 N N . ARG A 1 81 ? 7.802 -8.141 -17.283 1.00 94.69 81 ARG A N 1
ATOM 628 C CA . ARG A 1 81 ? 6.938 -8.784 -16.281 1.00 94.69 81 ARG A CA 1
ATOM 629 C C . ARG A 1 81 ? 7.623 -9.068 -14.930 1.00 94.69 81 ARG A C 1
ATOM 631 O O . ARG A 1 81 ? 7.003 -8.745 -13.914 1.00 94.69 81 ARG A O 1
ATOM 638 N N . PRO A 1 82 ? 8.863 -9.601 -14.852 1.00 95.06 82 PRO A N 1
ATOM 639 C CA . PRO A 1 82 ? 9.524 -9.819 -13.560 1.00 95.06 82 PRO A CA 1
ATOM 640 C C . PRO A 1 82 ? 9.733 -8.524 -12.765 1.00 95.06 82 PRO A C 1
ATOM 642 O O . PRO A 1 82 ? 9.546 -8.506 -11.547 1.00 95.06 82 PRO A O 1
ATOM 645 N N . LEU A 1 83 ? 10.036 -7.414 -13.450 1.00 95.31 83 LEU A N 1
ATOM 646 C CA . LEU A 1 83 ? 10.202 -6.114 -12.799 1.00 95.31 83 LEU A CA 1
ATOM 647 C C . LEU A 1 83 ? 8.873 -5.625 -12.218 1.00 95.31 83 LEU A C 1
ATOM 649 O O . LEU A 1 83 ? 8.811 -5.299 -11.033 1.00 95.31 83 LEU A O 1
ATOM 653 N N . VAL A 1 84 ? 7.807 -5.643 -13.024 1.00 97.06 84 VAL A N 1
ATOM 654 C CA . VAL A 1 84 ? 6.450 -5.272 -12.588 1.00 97.06 84 VAL A CA 1
ATOM 655 C C . VAL A 1 84 ? 6.048 -6.072 -11.349 1.00 97.06 84 VAL A C 1
ATOM 657 O O . VAL A 1 84 ? 5.652 -5.500 -10.332 1.00 97.06 84 VAL A O 1
ATOM 660 N N . LEU A 1 85 ? 6.233 -7.392 -11.390 1.00 96.81 85 LEU A N 1
ATOM 661 C CA . LEU A 1 85 ? 5.896 -8.273 -10.277 1.00 96.81 85 LEU A CA 1
ATOM 662 C C . LEU A 1 85 ? 6.730 -7.979 -9.020 1.00 96.81 85 LEU A C 1
ATOM 664 O O . LEU A 1 85 ? 6.179 -7.923 -7.921 1.00 96.81 85 LEU A O 1
ATOM 668 N N . SER A 1 86 ? 8.040 -7.759 -9.165 1.00 97.38 86 SER A N 1
ATOM 669 C CA . SER A 1 86 ? 8.935 -7.455 -8.039 1.00 97.38 86 SER A CA 1
ATOM 670 C C . SER A 1 86 ? 8.579 -6.138 -7.327 1.00 97.38 86 SER A C 1
ATOM 672 O O . SER A 1 86 ? 8.643 -6.060 -6.095 1.00 97.38 86 SER A O 1
ATOM 674 N N . ILE A 1 87 ? 8.109 -5.130 -8.075 1.00 97.88 87 ILE A N 1
ATOM 675 C CA . ILE A 1 87 ? 7.588 -3.873 -7.520 1.00 97.88 87 ILE A CA 1
ATOM 676 C C . ILE A 1 87 ? 6.321 -4.146 -6.708 1.00 97.88 87 ILE A C 1
ATOM 678 O O . ILE A 1 87 ? 6.252 -3.769 -5.537 1.00 97.88 87 ILE A O 1
ATOM 682 N N . LEU A 1 88 ? 5.334 -4.836 -7.293 1.00 98.12 88 LEU A N 1
ATOM 683 C CA . LEU A 1 88 ? 4.078 -5.155 -6.605 1.00 98.12 88 LEU A CA 1
ATOM 684 C C . LEU A 1 88 ? 4.333 -5.959 -5.325 1.00 98.12 88 LEU A C 1
ATOM 686 O O . LEU A 1 88 ? 3.796 -5.628 -4.268 1.00 98.12 88 LEU A O 1
ATOM 690 N N . ASN A 1 89 ? 5.198 -6.972 -5.391 1.00 96.75 89 ASN A N 1
ATOM 691 C CA . ASN A 1 89 ? 5.565 -7.788 -4.236 1.00 96.75 89 ASN A CA 1
ATOM 692 C C . ASN A 1 89 ? 6.231 -6.972 -3.127 1.00 96.75 89 ASN A C 1
ATOM 694 O O . ASN A 1 89 ? 5.890 -7.151 -1.957 1.00 96.75 89 ASN A O 1
ATOM 698 N N . SER A 1 90 ? 7.101 -6.025 -3.484 1.00 97.19 90 SER A N 1
ATOM 699 C CA . SER A 1 90 ? 7.702 -5.109 -2.514 1.00 97.19 90 SER A CA 1
ATOM 700 C C . SER A 1 90 ? 6.636 -4.241 -1.837 1.00 97.19 90 SER A C 1
ATOM 702 O O . SER A 1 90 ? 6.600 -4.155 -0.609 1.00 97.19 90 SER A O 1
ATOM 704 N N . LEU A 1 91 ? 5.707 -3.659 -2.604 1.00 98.25 91 LEU A N 1
ATOM 705 C CA . LEU A 1 91 ? 4.653 -2.780 -2.079 1.00 98.25 91 LEU A CA 1
ATOM 706 C C . LEU A 1 91 ? 3.638 -3.509 -1.187 1.00 98.25 91 LEU A C 1
ATOM 708 O O . LEU A 1 91 ? 3.173 -2.931 -0.205 1.00 98.25 91 LEU A O 1
ATOM 712 N N . LYS A 1 92 ? 3.331 -4.786 -1.459 1.00 96.62 92 LYS A N 1
ATOM 713 C CA . LYS A 1 92 ? 2.430 -5.605 -0.619 1.00 96.62 92 LYS A CA 1
ATOM 714 C C . LYS A 1 92 ? 2.867 -5.661 0.844 1.00 96.62 92 LYS A C 1
ATOM 716 O O . LYS A 1 92 ? 2.020 -5.786 1.726 1.00 96.62 92 LYS A O 1
ATOM 721 N N . SER A 1 93 ? 4.168 -5.566 1.120 1.00 96.19 93 SER A N 1
ATOM 722 C CA . SER A 1 93 ? 4.693 -5.629 2.489 1.00 96.19 93 SER A CA 1
ATOM 723 C C . SER A 1 93 ? 4.215 -4.466 3.378 1.00 96.19 93 SER A C 1
ATOM 725 O O . SER A 1 93 ? 4.160 -4.628 4.601 1.00 96.19 93 SER A O 1
ATOM 727 N N . LEU A 1 94 ? 3.761 -3.352 2.786 1.00 98.00 94 LEU A N 1
ATOM 728 C CA . LEU A 1 94 ? 3.166 -2.206 3.489 1.00 98.00 94 LEU A CA 1
ATOM 729 C C . LEU A 1 94 ? 1.764 -2.492 4.048 1.00 98.00 94 LEU A C 1
ATOM 731 O O . LEU A 1 94 ? 1.300 -1.771 4.930 1.00 98.00 94 LEU A O 1
ATOM 735 N N . LEU A 1 95 ? 1.083 -3.533 3.557 1.00 98.19 95 LEU A N 1
ATOM 736 C CA . LEU A 1 95 ? -0.304 -3.828 3.908 1.00 98.19 95 LEU A CA 1
ATOM 737 C C . LEU A 1 95 ? -0.459 -5.082 4.784 1.00 98.19 95 LEU A C 1
ATOM 739 O O . LEU A 1 95 ? 0.382 -5.995 4.765 1.00 98.19 95 LEU A O 1
ATOM 743 N N . PRO A 1 96 ? -1.544 -5.158 5.579 1.00 97.75 96 PRO A N 1
ATOM 744 C CA . PRO A 1 96 ? -2.031 -6.420 6.122 1.00 97.75 96 PRO A CA 1
ATOM 745 C C . PRO A 1 96 ? -2.420 -7.371 4.985 1.00 97.75 96 PRO A C 1
ATOM 747 O O . PRO A 1 96 ? -2.954 -6.931 3.969 1.00 97.75 96 PRO A O 1
ATOM 750 N N . ARG A 1 97 ? -2.214 -8.682 5.170 1.00 94.38 97 ARG A N 1
ATOM 751 C CA . ARG A 1 97 ? -2.476 -9.689 4.120 1.00 94.38 97 ARG A CA 1
ATOM 752 C C . ARG A 1 97 ? -3.900 -9.606 3.556 1.00 94.38 97 ARG A C 1
ATOM 754 O O . ARG A 1 97 ? -4.062 -9.576 2.345 1.00 94.38 97 ARG A O 1
ATOM 761 N N . GLY A 1 98 ? -4.907 -9.470 4.424 1.00 94.75 98 GLY A N 1
ATOM 762 C CA . GLY A 1 98 ? -6.316 -9.371 4.020 1.00 94.75 98 GLY A CA 1
ATOM 763 C C . GLY A 1 98 ? -6.686 -8.104 3.235 1.00 94.75 98 GLY A C 1
ATOM 764 O O . GLY A 1 98 ? -7.787 -8.026 2.705 1.00 94.75 98 GLY A O 1
ATOM 765 N N . CYS A 1 99 ? -5.794 -7.112 3.149 1.00 97.12 99 CYS A N 1
ATOM 766 C CA . CYS A 1 99 ? -6.005 -5.888 2.369 1.00 97.12 99 CYS A CA 1
ATOM 767 C C . CYS A 1 99 ? -5.421 -5.978 0.946 1.00 97.12 99 CYS A C 1
ATOM 769 O O . CYS A 1 99 ? -5.531 -5.023 0.176 1.00 97.12 99 CYS A O 1
ATOM 771 N N . CYS A 1 100 ? -4.758 -7.082 0.591 1.00 96.62 100 CYS A N 1
ATOM 772 C CA . CYS A 1 100 ? -4.077 -7.244 -0.690 1.00 96.62 100 CYS A CA 1
ATOM 773 C C . CYS A 1 100 ? -4.935 -8.041 -1.679 1.00 96.62 100 CYS A C 1
ATOM 775 O O . CYS A 1 100 ? -5.185 -9.221 -1.472 1.00 96.62 100 CYS A O 1
ATOM 777 N N . ARG A 1 101 ? -5.306 -7.419 -2.799 1.00 96.44 101 ARG A N 1
ATOM 778 C CA . ARG A 1 101 ? -5.935 -8.057 -3.963 1.00 96.44 101 ARG A CA 1
ATOM 779 C C . ARG A 1 101 ? -5.086 -7.738 -5.184 1.00 96.44 101 ARG A C 1
ATOM 781 O O . ARG A 1 101 ? -5.009 -6.580 -5.598 1.00 96.44 101 ARG A O 1
ATOM 788 N N . VAL A 1 102 ? -4.401 -8.750 -5.705 1.00 97.50 102 VAL A N 1
ATOM 789 C CA . VAL A 1 102 ? -3.309 -8.574 -6.668 1.00 97.50 102 VAL A CA 1
ATOM 790 C C . VAL A 1 102 ? -3.640 -9.283 -7.967 1.00 97.50 102 VAL A C 1
ATOM 792 O O . VAL A 1 102 ? -3.855 -10.490 -7.970 1.00 97.50 102 VAL A O 1
ATOM 795 N N . ILE A 1 103 ? -3.606 -8.542 -9.070 1.00 98.00 103 ILE A N 1
ATOM 796 C CA . ILE A 1 103 ? -3.519 -9.101 -10.417 1.00 98.00 103 ILE A CA 1
ATOM 797 C C . ILE A 1 103 ? -2.079 -8.866 -10.888 1.00 98.00 103 ILE A C 1
ATOM 799 O O . ILE A 1 103 ? -1.698 -7.717 -11.107 1.00 98.00 103 ILE A O 1
ATOM 803 N N . PRO A 1 104 ? -1.244 -9.918 -10.984 1.00 96.88 104 PRO A N 1
ATOM 804 C CA . PRO A 1 104 ? 0.206 -9.765 -11.110 1.00 96.88 104 PRO A CA 1
ATOM 805 C C . PRO A 1 104 ? 0.642 -9.182 -12.456 1.00 96.88 104 PRO A C 1
ATOM 807 O O . PRO A 1 104 ? 1.637 -8.465 -12.512 1.00 96.88 104 PRO A O 1
ATOM 810 N N . TYR A 1 105 ? -0.075 -9.508 -13.533 1.00 97.38 105 TYR A N 1
ATOM 811 C CA . TYR A 1 105 ? 0.166 -8.977 -14.871 1.00 97.38 105 TYR A CA 1
ATOM 812 C C . TYR A 1 105 ? -1.055 -9.230 -15.762 1.00 97.38 105 TYR A C 1
ATOM 814 O O . TYR A 1 105 ? -1.494 -10.375 -15.879 1.00 97.38 105 TYR A O 1
ATOM 822 N N . SER A 1 106 ? -1.598 -8.186 -16.382 1.00 96.19 106 SER A N 1
ATOM 823 C CA . SER A 1 106 ? -2.802 -8.230 -17.215 1.00 96.19 106 SER A CA 1
ATOM 824 C C . SER A 1 106 ? -2.559 -7.563 -18.569 1.00 96.19 106 SER A C 1
ATOM 826 O O . SER A 1 106 ? -1.858 -6.556 -18.656 1.00 96.19 106 SER A O 1
ATOM 828 N N . SER A 1 107 ? -3.170 -8.100 -19.626 1.00 94.81 107 SER A N 1
ATOM 829 C CA . SER A 1 107 ? -3.194 -7.504 -20.972 1.00 94.81 107 SER A CA 1
ATOM 830 C C . SER A 1 107 ? -4.380 -6.558 -21.190 1.00 94.81 107 SER A C 1
ATOM 832 O O . SER A 1 107 ? -4.561 -6.034 -22.283 1.00 94.81 107 SER A O 1
ATOM 834 N N . THR A 1 108 ? -5.211 -6.351 -20.168 1.00 93.50 108 THR A N 1
ATOM 835 C CA . THR A 1 108 ? -6.325 -5.395 -20.172 1.00 93.50 108 THR A CA 1
ATOM 836 C C . THR A 1 108 ? -6.423 -4.698 -18.822 1.00 93.50 108 THR A C 1
ATOM 838 O O . THR A 1 108 ? -6.033 -5.267 -17.796 1.00 93.50 108 THR A O 1
ATOM 841 N N . TYR A 1 109 ? -6.989 -3.492 -18.790 1.00 93.25 109 TYR A N 1
ATOM 842 C CA . TYR A 1 109 ? -7.278 -2.817 -17.528 1.00 93.25 109 TYR A CA 1
ATOM 843 C C . TYR A 1 109 ? -8.258 -3.632 -16.662 1.00 93.25 109 TYR A C 1
ATOM 845 O O . TYR A 1 109 ? -9.086 -4.394 -17.170 1.00 93.25 109 TYR A O 1
ATOM 853 N N . GLN A 1 110 ? -8.130 -3.492 -15.341 1.00 93.19 110 GLN A N 1
ATOM 854 C CA . GLN A 1 110 ? -9.012 -4.097 -14.346 1.00 93.19 110 GLN A CA 1
ATOM 855 C C . GLN A 1 110 ? -9.370 -3.037 -13.302 1.00 93.19 110 GLN A C 1
ATOM 857 O O . GLN A 1 110 ? -8.486 -2.375 -12.770 1.00 93.19 110 GLN A O 1
ATOM 862 N N . GLU A 1 111 ? -10.656 -2.912 -12.995 1.00 91.00 111 GLU A N 1
ATOM 863 C CA . GLU A 1 111 ? -11.202 -1.924 -12.053 1.00 91.00 111 GLU A CA 1
ATOM 864 C C . GLU A 1 111 ? -10.743 -2.147 -10.596 1.00 91.00 111 GLU A C 1
ATOM 866 O O . GLU A 1 111 ? -10.418 -3.276 -10.194 1.00 91.00 111 GLU A O 1
ATOM 871 N N . SER A 1 112 ? -10.788 -1.104 -9.754 1.00 91.81 112 SER A N 1
ATOM 872 C CA . SER A 1 112 ? -10.294 -1.175 -8.364 1.00 91.81 112 SER A CA 1
ATOM 873 C C . SER A 1 112 ? -11.076 -2.135 -7.459 1.00 91.81 112 SER A C 1
ATOM 875 O O . SER A 1 112 ? -10.545 -2.660 -6.471 1.00 91.81 112 SER A O 1
ATOM 877 N N . TRP A 1 113 ? -12.337 -2.430 -7.790 1.00 90.44 113 TRP A N 1
ATOM 878 C CA . TRP A 1 113 ? -13.134 -3.410 -7.053 1.00 90.44 113 TRP A CA 1
ATOM 879 C C . TRP A 1 113 ? -12.649 -4.848 -7.269 1.00 90.44 113 TRP A C 1
ATOM 881 O O . TRP A 1 113 ? -12.906 -5.687 -6.406 1.00 90.44 113 TRP A O 1
ATOM 891 N N . LYS A 1 114 ? -11.904 -5.136 -8.347 1.00 94.00 114 LYS A N 1
ATOM 892 C CA . LYS A 1 114 ? -11.260 -6.443 -8.563 1.00 94.00 114 LYS A CA 1
ATOM 893 C C . LYS A 1 114 ? -9.930 -6.538 -7.827 1.00 94.00 114 LYS A C 1
ATOM 895 O O . LYS A 1 114 ? -9.674 -7.520 -7.133 1.00 94.00 114 LYS A O 1
ATOM 900 N N . CYS A 1 115 ? -9.090 -5.513 -7.953 1.00 95.62 115 CYS A N 1
ATOM 901 C CA . CYS A 1 115 ? -7.752 -5.502 -7.370 1.00 95.62 115 CYS A CA 1
ATOM 902 C C . CYS A 1 115 ? -7.294 -4.091 -6.997 1.00 95.62 115 CYS A C 1
ATOM 904 O O . CYS A 1 115 ? -7.478 -3.146 -7.762 1.00 95.62 115 CYS A O 1
ATOM 906 N N . ASN A 1 116 ? -6.619 -3.964 -5.853 1.00 96.31 116 ASN A N 1
ATOM 907 C CA . ASN A 1 116 ? -5.893 -2.740 -5.509 1.00 96.31 116 ASN A CA 1
ATOM 908 C C . ASN A 1 116 ? -4.446 -2.752 -6.020 1.00 96.31 116 ASN A C 1
ATOM 910 O O . ASN A 1 116 ? -3.837 -1.696 -6.079 1.00 96.31 116 ASN A O 1
ATOM 914 N N . PHE A 1 117 ? -3.905 -3.905 -6.419 1.00 98.38 117 PHE A N 1
ATOM 915 C CA . PHE A 1 117 ? -2.621 -4.003 -7.111 1.00 98.38 117 PHE A CA 1
ATOM 916 C C . PHE A 1 117 ? -2.822 -4.601 -8.499 1.00 98.38 117 PHE A C 1
ATOM 918 O O . PHE A 1 117 ? -3.306 -5.728 -8.615 1.00 98.38 117 PHE A O 1
ATOM 925 N N . LEU A 1 118 ? -2.420 -3.868 -9.533 1.00 97.69 118 LEU A N 1
ATOM 926 C CA . LEU A 1 118 ? -2.545 -4.280 -10.925 1.00 97.69 118 LEU A CA 1
ATOM 927 C C . LEU A 1 118 ? -1.201 -4.139 -11.639 1.00 97.69 118 LEU A C 1
ATOM 929 O O . LEU A 1 118 ? -0.695 -3.033 -11.810 1.00 97.69 118 LEU A O 1
ATOM 933 N N . GLY A 1 119 ? -0.636 -5.254 -12.087 1.00 98.06 119 GLY A N 1
ATOM 934 C CA . GLY A 1 119 ? 0.413 -5.251 -13.100 1.00 98.06 119 GLY A CA 1
ATOM 935 C C . GLY A 1 119 ? -0.217 -5.192 -14.485 1.00 98.06 119 GLY A C 1
ATOM 936 O O . GLY A 1 119 ? -1.159 -5.938 -14.758 1.00 98.06 119 GLY A O 1
ATOM 937 N N . LEU A 1 120 ? 0.286 -4.326 -15.356 1.00 96.19 120 LEU A N 1
ATOM 938 C CA . LEU A 1 120 ? -0.291 -4.081 -16.675 1.00 96.19 120 LEU A CA 1
ATOM 939 C C . LEU A 1 120 ? 0.782 -4.168 -17.766 1.00 96.19 120 LEU A C 1
ATOM 941 O O . LEU A 1 120 ? 1.914 -3.724 -17.561 1.00 96.19 120 LEU A O 1
ATOM 945 N N . SER A 1 121 ? 0.424 -4.727 -18.925 1.00 95.06 121 SER A N 1
ATOM 946 C CA . SER A 1 121 ? 1.268 -4.596 -20.116 1.00 95.06 121 SER A CA 1
ATOM 947 C C . SER A 1 121 ? 1.347 -3.137 -20.562 1.00 95.06 121 SER A C 1
ATOM 949 O O . SER A 1 121 ? 0.354 -2.411 -20.509 1.00 95.06 121 SER A O 1
ATOM 951 N N . ALA A 1 122 ? 2.522 -2.729 -21.042 1.00 93.06 122 ALA A N 1
ATOM 952 C CA . ALA A 1 122 ? 2.738 -1.399 -21.605 1.00 93.06 122 ALA A CA 1
ATOM 953 C C . ALA A 1 122 ? 1.928 -1.154 -22.894 1.00 93.06 122 ALA A C 1
ATOM 955 O O . ALA A 1 122 ? 1.669 -0.005 -23.236 1.00 93.06 122 ALA A O 1
ATOM 956 N N . ASP A 1 123 ? 1.473 -2.217 -23.567 1.00 91.12 123 ASP A N 1
ATOM 957 C CA . ASP A 1 123 ? 0.658 -2.123 -24.786 1.00 91.12 123 ASP A CA 1
ATOM 958 C C . ASP A 1 123 ? -0.805 -1.727 -24.514 1.00 91.12 123 ASP A C 1
ATOM 960 O O . ASP A 1 123 ? -1.572 -1.476 -25.446 1.00 91.12 123 ASP A O 1
ATOM 964 N N . VAL A 1 124 ? -1.234 -1.707 -23.246 1.00 88.94 124 VAL A N 1
ATOM 965 C CA . VAL A 1 124 ? -2.625 -1.410 -22.890 1.00 88.94 124 VAL A CA 1
ATOM 966 C C . VAL A 1 124 ? -2.879 0.098 -22.966 1.00 88.94 124 VAL A C 1
ATOM 968 O O . VAL A 1 124 ? -2.231 0.861 -22.246 1.00 88.94 124 VAL A O 1
ATOM 971 N N . PRO A 1 125 ? -3.867 0.562 -23.758 1.00 83.75 125 PRO A N 1
ATOM 972 C CA . PRO A 1 125 ? -4.183 1.981 -23.847 1.00 83.75 125 PRO A CA 1
ATOM 973 C C . PRO A 1 125 ? -4.649 2.551 -22.502 1.00 83.75 125 PRO A C 1
ATOM 975 O O . PRO A 1 125 ? -5.660 2.125 -21.940 1.00 8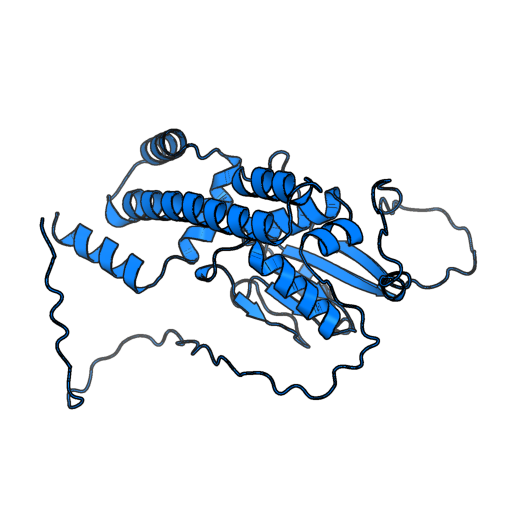3.75 125 PRO A O 1
ATOM 978 N N . LEU A 1 126 ? -3.954 3.584 -22.019 1.00 77.56 126 LEU A N 1
ATOM 979 C CA . LEU A 1 126 ? -4.260 4.232 -20.739 1.00 77.56 126 LEU A CA 1
ATOM 980 C C . LEU A 1 126 ? -5.558 5.061 -20.755 1.00 77.56 126 LEU A C 1
ATOM 982 O O . LEU A 1 126 ? -6.023 5.500 -19.706 1.00 77.56 126 LEU A O 1
ATOM 986 N N . SER A 1 127 ? -6.183 5.251 -21.921 1.00 72.62 127 SER A N 1
ATOM 987 C CA . SER A 1 127 ? -7.480 5.931 -22.056 1.00 72.62 127 SER A CA 1
ATOM 988 C C . SER A 1 127 ? -8.590 5.259 -21.240 1.00 72.62 127 SER A C 1
ATOM 990 O O . SER A 1 127 ? -9.530 5.929 -20.819 1.00 72.62 127 SER A O 1
ATOM 992 N N . GLN A 1 128 ? -8.455 3.962 -20.946 1.00 68.88 128 GLN A N 1
ATOM 993 C CA . GLN A 1 128 ? -9.361 3.229 -20.058 1.00 68.88 128 GLN A CA 1
ATOM 994 C C . GLN A 1 128 ? -9.294 3.725 -18.602 1.00 68.88 128 GLN A C 1
ATOM 996 O O . GLN A 1 128 ? -10.308 3.680 -17.915 1.00 68.88 128 GLN A O 1
ATOM 1001 N N . LEU A 1 129 ? -8.154 4.270 -18.149 1.00 69.19 129 LEU A N 1
ATOM 1002 C CA . LEU A 1 129 ? -8.028 4.849 -16.805 1.00 69.19 129 LEU A CA 1
ATOM 1003 C C . LEU A 1 129 ? -8.717 6.214 -16.693 1.00 69.19 129 LEU A C 1
ATOM 1005 O O . LEU A 1 129 ? -9.250 6.542 -15.639 1.00 69.19 129 LEU A O 1
ATOM 1009 N N . MET A 1 130 ? -8.723 7.011 -17.768 1.00 63.22 130 MET A N 1
ATOM 1010 C CA . MET A 1 130 ? -9.258 8.384 -17.753 1.00 63.22 130 MET A CA 1
ATOM 1011 C C . MET A 1 130 ? -10.780 8.435 -17.562 1.00 63.22 130 MET A C 1
ATOM 1013 O O . MET A 1 130 ? -11.314 9.455 -17.136 1.00 63.22 130 MET A O 1
ATOM 1017 N N . ASN A 1 131 ? -11.470 7.332 -17.859 1.00 57.22 131 ASN A N 1
ATOM 1018 C CA . ASN A 1 131 ? -12.913 7.200 -17.662 1.00 57.22 131 ASN A CA 1
ATOM 1019 C C . ASN A 1 131 ? -13.281 6.769 -16.231 1.00 57.22 131 ASN A C 1
ATOM 1021 O O . ASN A 1 131 ? -14.462 6.770 -15.881 1.00 57.22 131 ASN A O 1
ATOM 1025 N N . SER A 1 132 ? -12.296 6.399 -15.406 1.00 59.44 132 SER A N 1
ATOM 1026 C CA . SER A 1 132 ? -12.519 5.966 -14.031 1.00 59.44 132 SER A CA 1
ATOM 1027 C C . SER A 1 132 ? -12.549 7.172 -13.090 1.00 59.44 132 SER A C 1
ATOM 1029 O O . SER A 1 132 ? -11.620 7.973 -13.043 1.00 59.44 132 SER A O 1
ATOM 1031 N N . SER A 1 133 ? -13.625 7.306 -12.308 1.00 60.84 133 SER A N 1
ATOM 1032 C CA . SER A 1 133 ? -13.704 8.279 -11.202 1.00 60.84 133 SER A CA 1
ATOM 1033 C C . SER A 1 133 ? -12.936 7.811 -9.954 1.00 60.84 133 SER A C 1
ATOM 1035 O O . SER A 1 133 ? -13.058 8.411 -8.885 1.00 60.84 133 SER A O 1
ATOM 1037 N N . GLU A 1 134 ? -12.202 6.700 -10.050 1.00 69.00 134 GLU A N 1
ATOM 1038 C CA . GLU A 1 134 ? -11.546 6.052 -8.922 1.00 69.00 134 GLU A CA 1
ATOM 1039 C C . GLU A 1 134 ? -10.164 6.656 -8.645 1.00 69.00 134 GLU A C 1
ATOM 1041 O O . GLU A 1 134 ? -9.431 7.072 -9.539 1.00 69.00 134 GLU A O 1
ATOM 1046 N N . MET A 1 135 ? -9.783 6.690 -7.368 1.00 85.38 135 MET A N 1
ATOM 1047 C CA . MET A 1 135 ? -8.459 7.150 -6.959 1.00 85.38 135 MET A CA 1
ATOM 1048 C C . MET A 1 135 ? -7.421 6.070 -7.285 1.00 85.38 135 MET A C 1
ATOM 1050 O O . MET A 1 135 ? -7.437 4.984 -6.695 1.00 85.38 135 MET A O 1
ATOM 1054 N N . TYR A 1 136 ? -6.479 6.382 -8.174 1.00 90.81 136 TYR A N 1
ATOM 1055 C CA . TYR A 1 136 ? -5.387 5.486 -8.550 1.00 90.81 136 TYR A CA 1
ATOM 1056 C C . TYR A 1 136 ? -4.029 6.193 -8.529 1.00 90.81 136 TYR A C 1
ATOM 1058 O O . TYR A 1 136 ? -3.943 7.418 -8.515 1.00 90.81 136 TYR A O 1
ATOM 1066 N N . VAL A 1 137 ? -2.960 5.402 -8.520 1.00 93.38 137 VAL A N 1
ATOM 1067 C CA . VAL A 1 137 ? -1.611 5.833 -8.891 1.00 93.38 137 VAL A CA 1
ATOM 1068 C C . VAL A 1 137 ? -1.091 4.902 -9.977 1.00 93.38 137 VAL A C 1
ATOM 1070 O O . VAL A 1 137 ? -1.204 3.680 -9.866 1.00 93.38 137 VAL A O 1
ATOM 1073 N N . LEU A 1 138 ? -0.541 5.487 -11.035 1.00 94.25 138 LEU A N 1
ATOM 1074 C CA . LEU A 1 138 ? 0.091 4.765 -12.130 1.00 94.25 138 LEU A CA 1
ATOM 1075 C C . LEU A 1 138 ? 1.601 4.963 -12.044 1.00 94.25 138 LEU A C 1
ATOM 1077 O O . LEU A 1 138 ? 2.068 6.099 -12.028 1.00 94.25 138 LEU A O 1
ATOM 1081 N N . LEU A 1 139 ? 2.339 3.858 -12.009 1.00 95.88 139 LEU A N 1
ATOM 1082 C CA . LEU A 1 139 ? 3.783 3.792 -12.175 1.00 95.88 139 LEU A CA 1
ATOM 1083 C C . LEU A 1 139 ? 4.080 3.129 -13.522 1.00 95.88 139 LEU A C 1
ATOM 1085 O O . LEU A 1 139 ? 3.907 1.922 -13.681 1.00 95.88 139 LEU A O 1
ATOM 1089 N N . GLU A 1 140 ? 4.515 3.920 -14.489 1.00 94.88 140 GLU A N 1
ATOM 1090 C CA . GLU A 1 140 ? 4.874 3.461 -15.824 1.00 94.88 140 GLU A CA 1
ATOM 1091 C C . GLU A 1 140 ? 6.391 3.286 -15.934 1.00 94.88 140 GLU A C 1
ATOM 1093 O O . GLU A 1 140 ? 7.165 4.169 -15.556 1.00 94.88 140 GLU A O 1
ATOM 1098 N N . ILE A 1 141 ? 6.810 2.132 -16.447 1.00 94.75 141 ILE A N 1
ATOM 1099 C CA . ILE A 1 141 ? 8.208 1.768 -16.655 1.00 94.75 141 ILE A CA 1
ATOM 1100 C C . ILE A 1 141 ? 8.495 1.862 -18.149 1.00 94.75 141 ILE A C 1
ATOM 1102 O O . ILE A 1 141 ? 8.111 0.982 -18.926 1.00 94.75 141 ILE A O 1
ATOM 1106 N N . VAL A 1 142 ? 9.192 2.921 -18.548 1.00 91.88 142 VAL A N 1
ATOM 1107 C CA . VAL A 1 142 ? 9.543 3.178 -19.948 1.00 91.88 142 VAL A CA 1
ATOM 1108 C C . VAL A 1 142 ? 11.047 3.061 -20.156 1.00 91.88 142 VAL A C 1
ATOM 1110 O O . VAL A 1 142 ? 11.841 3.298 -19.247 1.00 91.88 142 VAL A O 1
ATOM 1113 N N . VAL A 1 143 ? 11.461 2.686 -21.364 1.00 88.31 143 VAL A N 1
ATOM 1114 C CA . VAL A 1 143 ? 12.878 2.716 -21.741 1.00 88.31 143 VAL A CA 1
ATOM 1115 C C . VAL A 1 143 ? 13.244 4.156 -22.093 1.00 88.31 143 VAL A C 1
ATOM 1117 O O . VAL A 1 143 ? 12.557 4.793 -22.892 1.00 88.31 143 VAL A O 1
ATOM 1120 N N . ARG A 1 144 ? 14.331 4.673 -21.512 1.00 84.38 144 ARG A N 1
ATOM 1121 C CA . ARG A 1 144 ? 14.887 5.987 -21.849 1.00 84.38 144 ARG A CA 1
ATOM 1122 C C . ARG A 1 144 ? 15.254 6.006 -23.327 1.00 84.38 144 ARG A C 1
ATOM 1124 O O . ARG A 1 144 ? 16.193 5.333 -23.748 1.00 84.38 144 ARG A O 1
ATOM 1131 N N . GLN A 1 145 ? 14.542 6.802 -24.113 1.00 69.75 145 GLN A N 1
ATOM 1132 C CA . GLN A 1 145 ? 14.981 7.130 -25.462 1.00 69.75 145 GLN A CA 1
ATOM 1133 C C . GLN A 1 145 ? 16.152 8.111 -25.344 1.00 69.75 145 GLN A C 1
ATOM 1135 O O . GLN A 1 145 ? 16.030 9.154 -24.700 1.00 69.75 145 GLN A O 1
ATOM 1140 N N . GLN A 1 146 ? 17.305 7.774 -25.927 1.00 55.34 146 GLN A N 1
ATOM 1141 C CA . GLN A 1 146 ? 18.409 8.722 -26.061 1.00 55.34 146 GLN A CA 1
ATOM 1142 C C . GLN A 1 146 ? 17.923 9.868 -26.957 1.00 55.34 146 GLN A C 1
ATOM 1144 O O . GLN A 1 146 ? 17.750 9.681 -28.159 1.00 55.34 146 GLN A O 1
ATOM 1149 N N . GLN A 1 147 ? 17.647 11.038 -26.379 1.00 49.34 147 GLN A N 1
ATOM 1150 C CA . GLN A 1 147 ? 17.324 12.223 -27.167 1.00 49.34 147 GLN A CA 1
ATOM 1151 C C . GLN A 1 147 ? 18.549 12.607 -28.003 1.00 49.34 147 GLN A C 1
ATOM 1153 O O . GLN A 1 147 ? 19.549 13.088 -27.475 1.00 49.34 147 GLN A O 1
ATOM 1158 N N . THR A 1 148 ? 18.462 12.433 -29.321 1.00 39.97 148 THR A N 1
ATOM 1159 C CA . THR A 1 148 ? 19.204 13.276 -30.258 1.00 39.97 148 THR A CA 1
ATOM 1160 C C . THR A 1 148 ? 18.622 14.680 -30.146 1.00 39.97 148 THR A C 1
ATOM 1162 O O . THR A 1 148 ? 17.437 14.885 -30.401 1.00 39.97 148 THR A O 1
ATOM 1165 N N . SER A 1 149 ? 19.438 15.624 -29.696 1.00 43.03 149 SER A N 1
ATOM 1166 C CA . SER A 1 149 ? 19.079 17.005 -29.388 1.00 43.03 149 SER A CA 1
ATOM 1167 C C . SER A 1 149 ? 18.264 17.686 -30.495 1.00 43.03 149 SER A C 1
ATOM 1169 O O . SER A 1 149 ? 18.775 17.929 -31.585 1.00 43.03 149 SER A O 1
ATOM 1171 N N . SER A 1 150 ? 17.039 18.108 -30.187 1.00 38.28 150 SER A N 1
ATOM 1172 C CA . SER A 1 150 ? 16.403 19.233 -30.877 1.00 38.28 150 SER A CA 1
ATOM 1173 C C . SER A 1 150 ? 15.592 20.041 -29.872 1.00 38.28 150 SER A C 1
ATOM 1175 O O . SER A 1 150 ? 14.566 19.594 -29.364 1.00 38.28 150 SER A O 1
ATOM 1177 N N . VAL A 1 151 ? 16.108 21.227 -29.566 1.00 42.09 151 VAL A N 1
ATOM 1178 C CA . VAL A 1 151 ? 15.488 22.249 -28.725 1.00 42.09 151 VAL A CA 1
ATOM 1179 C C . VAL A 1 151 ? 14.183 22.698 -29.376 1.00 42.09 151 VAL A C 1
ATOM 1181 O O . VAL A 1 151 ? 14.213 23.196 -30.494 1.00 42.09 151 VAL A O 1
ATOM 1184 N N . THR A 1 152 ? 13.056 22.570 -28.681 1.00 38.12 152 THR A N 1
ATOM 1185 C CA . THR A 1 152 ? 11.956 23.542 -28.778 1.00 38.12 152 THR A CA 1
ATOM 1186 C C . THR A 1 152 ? 11.211 23.601 -27.448 1.00 38.12 152 THR A C 1
ATOM 1188 O O . THR A 1 152 ? 10.831 22.590 -26.864 1.00 38.12 152 THR A O 1
ATOM 1191 N N . GLU A 1 153 ? 11.106 24.824 -26.944 1.00 41.19 153 GLU A N 1
ATOM 1192 C CA . GLU A 1 153 ? 10.496 25.224 -25.684 1.00 41.19 153 GLU A CA 1
ATOM 1193 C C . GLU A 1 153 ? 8.967 25.094 -25.739 1.00 41.19 153 GLU A C 1
ATOM 1195 O O . GLU A 1 153 ? 8.348 25.455 -26.739 1.00 41.19 153 GLU A O 1
ATOM 1200 N N . GLY A 1 154 ? 8.346 24.660 -24.636 1.00 32.88 154 GLY A N 1
ATOM 1201 C CA . GLY A 1 154 ? 6.910 24.851 -24.416 1.00 32.88 154 GLY A CA 1
ATOM 1202 C C . GLY A 1 154 ? 6.227 23.751 -23.606 1.00 32.88 154 GLY A C 1
ATOM 1203 O O . GLY A 1 154 ? 5.933 22.693 -24.144 1.00 32.88 154 GLY A O 1
ATOM 1204 N N . LEU A 1 155 ? 5.883 24.087 -22.354 1.00 37.56 155 LEU A N 1
ATOM 1205 C CA . LEU A 1 155 ? 5.000 23.382 -21.400 1.00 37.56 155 LEU A CA 1
ATOM 1206 C C . LEU A 1 155 ? 5.657 22.302 -20.508 1.00 37.56 155 LEU A C 1
ATOM 1208 O O . LEU A 1 155 ? 5.596 21.105 -20.752 1.00 37.56 155 LEU A O 1
ATOM 1212 N N . THR A 1 156 ? 6.246 22.791 -19.406 1.00 39.84 156 THR A N 1
ATOM 1213 C CA . THR A 1 156 ? 6.286 22.194 -18.050 1.00 39.84 156 THR A CA 1
ATOM 1214 C C . THR A 1 156 ? 6.227 20.665 -17.939 1.00 39.84 156 THR A C 1
ATOM 1216 O O . THR A 1 156 ? 5.189 20.094 -17.612 1.00 39.84 156 THR A O 1
ATOM 1219 N N . CYS A 1 157 ? 7.389 20.022 -18.051 1.00 30.95 157 CYS A N 1
ATOM 1220 C CA . CYS A 1 157 ? 7.640 18.719 -17.442 1.00 30.95 157 CYS A CA 1
ATOM 1221 C C . CYS A 1 157 ? 8.461 18.949 -16.160 1.00 30.95 157 CYS A C 1
ATOM 1223 O O . CYS A 1 157 ? 9.685 19.048 -16.205 1.00 30.95 157 CYS A O 1
ATOM 1225 N N . LEU A 1 158 ? 7.798 19.100 -15.008 1.00 38.56 158 LEU A N 1
ATOM 1226 C CA . LEU A 1 158 ? 8.456 19.155 -13.691 1.00 38.56 158 LEU A CA 1
ATOM 1227 C C . LEU A 1 158 ? 8.843 17.741 -13.220 1.00 38.56 158 LEU A C 1
ATOM 1229 O O . LEU A 1 158 ? 8.463 17.304 -12.138 1.00 38.56 158 LEU A O 1
ATOM 1233 N N . VAL A 1 159 ? 9.589 17.004 -14.043 1.00 41.78 159 VAL A N 1
ATOM 1234 C CA . VAL A 1 159 ? 10.174 15.712 -13.660 1.00 41.78 159 VAL A CA 1
ATOM 1235 C C . VAL A 1 159 ? 11.649 15.736 -14.027 1.00 41.78 159 VAL A C 1
ATOM 1237 O O . VAL A 1 159 ? 12.084 15.241 -15.059 1.00 41.78 159 VAL A O 1
ATOM 1240 N N . GLY A 1 160 ? 12.433 16.385 -13.181 1.00 38.66 160 GLY A N 1
ATOM 1241 C CA . GLY A 1 160 ? 13.877 16.431 -13.319 1.00 38.66 160 GLY A CA 1
ATOM 1242 C C . GLY A 1 160 ? 14.455 17.230 -12.170 1.00 38.66 160 GLY A C 1
ATOM 1243 O O . GLY A 1 160 ? 14.146 18.408 -12.043 1.00 38.66 160 GLY A O 1
ATOM 1244 N N . LEU A 1 161 ? 15.299 16.577 -11.367 1.00 38.62 161 LEU A N 1
ATOM 1245 C CA . LEU A 1 161 ? 16.002 17.088 -10.180 1.00 38.62 161 LEU A CA 1
ATOM 1246 C C . LEU A 1 161 ? 15.264 16.932 -8.834 1.00 38.62 161 LEU A C 1
ATOM 1248 O O . LEU A 1 161 ? 15.133 17.883 -8.071 1.00 38.62 161 LEU A O 1
ATOM 1252 N N . THR A 1 162 ? 14.895 15.705 -8.453 1.00 38.44 162 THR A N 1
ATOM 1253 C CA . THR A 1 162 ? 15.032 15.335 -7.031 1.00 38.44 162 THR A CA 1
ATOM 1254 C C . THR A 1 162 ? 16.458 14.826 -6.832 1.00 38.44 162 THR A C 1
ATOM 1256 O O . THR A 1 162 ? 16.809 13.766 -7.347 1.00 38.44 162 THR A O 1
ATOM 1259 N N . SER A 1 163 ? 17.278 15.597 -6.117 1.00 42.72 163 SER A N 1
ATOM 1260 C CA . SER A 1 163 ? 18.715 15.380 -5.857 1.00 42.72 163 SER A CA 1
ATOM 1261 C C . SER A 1 163 ? 19.058 14.095 -5.074 1.00 42.72 163 SER A C 1
ATOM 1263 O O . SER A 1 163 ? 20.223 13.868 -4.754 1.00 42.72 163 SER A O 1
ATOM 1265 N N . ASP A 1 164 ? 18.071 13.245 -4.781 1.00 51.03 164 ASP A N 1
ATOM 1266 C CA . ASP A 1 164 ? 18.182 12.164 -3.795 1.00 51.03 164 ASP A CA 1
ATOM 1267 C C . ASP A 1 164 ? 18.153 10.757 -4.419 1.00 51.03 164 ASP A C 1
ATOM 1269 O O . ASP A 1 164 ? 18.097 9.761 -3.696 1.00 51.03 164 ASP A O 1
ATOM 1273 N N . VAL A 1 165 ? 18.169 10.639 -5.755 1.00 58.09 165 VAL A N 1
ATOM 1274 C CA . VAL A 1 165 ? 18.276 9.335 -6.435 1.00 58.09 165 VAL A CA 1
ATOM 1275 C C . VAL A 1 165 ? 19.719 8.847 -6.310 1.00 58.09 165 VAL A C 1
ATOM 1277 O O . VAL A 1 165 ? 20.571 9.093 -7.163 1.00 58.09 165 VAL A O 1
ATOM 1280 N N . HIS A 1 166 ? 20.008 8.190 -5.195 1.00 52.16 166 HIS A N 1
ATOM 1281 C CA . HIS A 1 166 ? 21.294 7.564 -4.946 1.00 52.16 166 HIS A CA 1
ATOM 1282 C C . HIS A 1 166 ? 21.270 6.145 -5.523 1.00 52.16 166 HIS A C 1
ATOM 1284 O O . HIS A 1 166 ? 20.574 5.289 -4.985 1.00 52.16 166 HIS A O 1
ATOM 1290 N N . TRP A 1 167 ? 22.010 5.907 -6.612 1.00 55.34 167 TRP A N 1
ATOM 1291 C CA . TRP A 1 167 ? 22.254 4.574 -7.184 1.00 55.34 167 TRP A CA 1
ATOM 1292 C C . TRP A 1 167 ? 23.427 3.919 -6.445 1.00 55.34 167 TRP A C 1
ATOM 1294 O O . TRP A 1 167 ? 24.573 4.235 -6.772 1.00 55.34 167 TRP A O 1
ATOM 1304 N N . PRO A 1 168 ? 23.206 3.059 -5.436 1.00 47.31 168 PRO A N 1
ATOM 1305 C CA . PRO A 1 168 ? 24.281 2.653 -4.540 1.00 47.31 168 PRO A CA 1
ATOM 1306 C C . PRO A 1 168 ? 24.906 1.308 -4.919 1.00 47.31 168 PRO A C 1
ATOM 1308 O O . PRO A 1 168 ? 25.889 0.928 -4.292 1.00 47.31 168 PRO A O 1
ATOM 1311 N N . ASP A 1 169 ? 24.364 0.576 -5.896 1.00 60.22 169 ASP A N 1
ATOM 1312 C CA . ASP A 1 169 ? 24.786 -0.797 -6.178 1.00 60.22 169 ASP A CA 1
ATOM 1313 C C . ASP A 1 169 ? 25.282 -0.933 -7.633 1.00 60.22 169 ASP A C 1
ATOM 1315 O O . ASP A 1 169 ? 24.544 -0.592 -8.565 1.00 60.22 169 ASP A O 1
ATOM 1319 N N . PRO A 1 170 ? 26.525 -1.395 -7.881 1.00 58.19 170 PRO A N 1
ATOM 1320 C CA . PRO A 1 170 ? 27.012 -1.691 -9.234 1.00 58.19 170 PRO A CA 1
ATOM 1321 C C . PRO A 1 170 ? 26.135 -2.703 -9.997 1.00 58.19 170 PRO A C 1
ATOM 1323 O O . PRO A 1 170 ? 26.143 -2.697 -11.229 1.00 58.19 170 PRO A O 1
ATOM 1326 N N . ASP A 1 171 ? 25.348 -3.508 -9.281 1.00 63.16 171 ASP A N 1
ATOM 1327 C CA . ASP A 1 171 ? 24.397 -4.488 -9.823 1.00 63.16 171 ASP A CA 1
ATOM 1328 C C . ASP A 1 171 ? 23.133 -3.845 -10.450 1.00 63.16 171 ASP A C 1
ATOM 1330 O O . ASP A 1 171 ? 22.482 -4.424 -11.316 1.00 63.16 171 ASP A O 1
ATOM 1334 N N . ASP A 1 172 ? 22.820 -2.583 -10.128 1.00 72.56 172 ASP A N 1
ATOM 1335 C CA . ASP A 1 172 ? 21.621 -1.890 -10.638 1.00 72.56 172 ASP A CA 1
ATOM 1336 C C . ASP A 1 172 ? 21.820 -1.272 -12.041 1.00 72.56 172 ASP A C 1
ATOM 1338 O O . ASP A 1 172 ? 21.036 -0.435 -12.502 1.00 72.56 172 ASP A O 1
ATOM 1342 N N . SER A 1 173 ? 22.870 -1.675 -12.765 1.00 71.75 173 SER A N 1
ATOM 1343 C CA . SER A 1 173 ? 23.176 -1.173 -14.114 1.00 71.75 173 SER A CA 1
ATOM 1344 C C . SER A 1 173 ? 22.007 -1.342 -15.100 1.00 71.75 173 SER A C 1
ATOM 1346 O O . SER A 1 173 ? 21.780 -0.471 -15.944 1.00 71.75 173 SER A O 1
ATOM 1348 N N . HIS A 1 174 ? 21.199 -2.389 -14.919 1.00 75.56 174 HIS A N 1
ATOM 1349 C CA . HIS A 1 174 ? 20.010 -2.688 -15.718 1.00 75.56 174 HIS A CA 1
ATOM 1350 C C . HIS A 1 174 ? 18.895 -1.633 -15.585 1.00 75.56 174 HIS A C 1
ATOM 1352 O O . HIS A 1 174 ? 18.093 -1.466 -16.503 1.00 75.56 174 HIS A O 1
ATOM 1358 N N . PHE A 1 175 ? 18.863 -0.862 -14.492 1.00 82.88 175 PHE A N 1
ATOM 1359 C CA . PHE A 1 175 ? 17.892 0.220 -14.296 1.00 82.88 175 PHE A CA 1
ATOM 1360 C C . PHE A 1 175 ? 18.288 1.525 -14.995 1.00 82.88 175 PHE A C 1
ATOM 1362 O O . PHE A 1 175 ? 17.457 2.419 -15.148 1.00 82.88 175 PHE A O 1
ATOM 1369 N N . ARG A 1 176 ? 19.537 1.656 -15.468 1.00 78.44 176 ARG A N 1
ATOM 1370 C CA . ARG A 1 176 ? 20.042 2.904 -16.074 1.00 78.44 176 ARG A CA 1
ATOM 1371 C C . ARG A 1 176 ? 19.329 3.287 -17.366 1.00 78.44 176 ARG A C 1
ATOM 1373 O O . ARG A 1 176 ? 19.255 4.471 -17.683 1.00 78.44 176 ARG A O 1
ATOM 1380 N N . ASN A 1 177 ? 18.790 2.315 -18.090 1.00 85.25 177 ASN A N 1
ATOM 1381 C CA . ASN A 1 177 ? 18.035 2.565 -19.315 1.00 85.25 177 ASN A CA 1
ATOM 1382 C C . ASN A 1 177 ? 16.529 2.671 -19.061 1.00 85.25 177 ASN A C 1
ATOM 1384 O O . ASN A 1 177 ? 15.774 2.827 -20.013 1.00 85.25 177 ASN A O 1
ATOM 1388 N N . LEU A 1 178 ? 16.085 2.592 -17.805 1.00 88.88 178 LEU A N 1
ATOM 1389 C CA . LEU A 1 178 ? 14.681 2.696 -17.432 1.00 88.88 178 LEU A CA 1
ATOM 1390 C C . LEU A 1 178 ? 14.375 4.082 -16.861 1.00 88.88 178 LEU A C 1
ATOM 1392 O O . LEU A 1 178 ? 15.187 4.714 -16.182 1.00 88.88 178 LEU A O 1
ATOM 1396 N N . GLU A 1 179 ? 13.171 4.549 -17.136 1.00 90.94 179 GLU A N 1
ATOM 1397 C CA . GLU A 1 179 ? 12.567 5.732 -16.549 1.00 90.94 179 GLU A CA 1
ATOM 1398 C C . GLU A 1 179 ? 11.240 5.325 -15.906 1.00 90.94 179 GLU A C 1
ATOM 1400 O O . GLU A 1 179 ? 10.450 4.576 -16.482 1.00 90.94 179 GLU A O 1
ATOM 1405 N N . PHE A 1 180 ? 11.018 5.818 -14.691 1.00 92.50 180 PHE A N 1
ATOM 1406 C CA . PHE A 1 180 ? 9.817 5.566 -13.909 1.00 92.50 180 PHE A CA 1
ATOM 1407 C C . PHE A 1 180 ? 8.966 6.829 -13.919 1.00 92.50 180 PHE A C 1
ATOM 1409 O O . PHE A 1 180 ? 9.311 7.819 -13.272 1.00 92.50 180 PHE A O 1
ATOM 1416 N N . LYS A 1 181 ? 7.861 6.802 -14.660 1.00 91.50 181 LYS A N 1
ATOM 1417 C CA . LYS A 1 181 ? 6.911 7.913 -14.730 1.00 91.50 181 LYS A CA 1
ATOM 1418 C C . LYS A 1 181 ? 5.757 7.638 -13.788 1.00 91.50 181 LYS A C 1
ATOM 1420 O O . LYS A 1 181 ? 5.211 6.539 -13.770 1.00 91.50 181 LYS A O 1
ATOM 1425 N N . MET A 1 182 ? 5.381 8.638 -12.999 1.00 90.44 182 MET A N 1
ATOM 1426 C CA . MET A 1 182 ? 4.252 8.523 -12.087 1.00 90.44 182 MET A CA 1
ATOM 1427 C C . MET A 1 182 ? 3.131 9.482 -12.468 1.00 90.44 182 MET A C 1
ATOM 1429 O O . MET A 1 182 ? 3.371 10.642 -12.788 1.00 90.44 182 MET A O 1
ATOM 1433 N N . SER A 1 183 ? 1.897 8.988 -12.421 1.00 87.88 183 SER A N 1
ATOM 1434 C CA . SER A 1 183 ? 0.672 9.745 -12.697 1.00 87.88 183 SER A CA 1
ATOM 1435 C C . SER A 1 183 ? -0.402 9.434 -11.655 1.00 87.8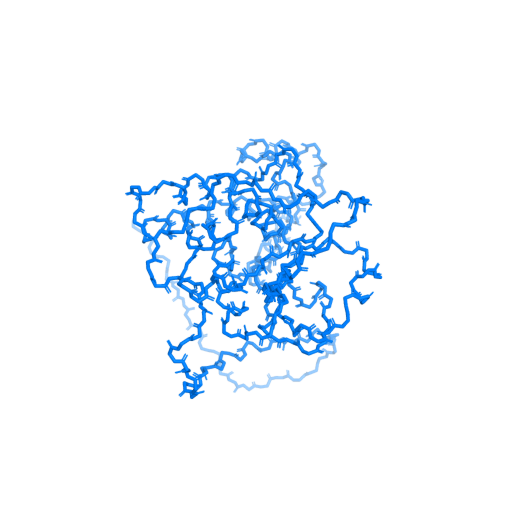8 183 SER A C 1
ATOM 1437 O O . SER A 1 183 ? -0.352 8.398 -10.992 1.00 87.88 183 SER A O 1
ATOM 1439 N N . GLY A 1 184 ? -1.368 10.343 -11.490 1.00 77.44 184 GLY A N 1
ATOM 1440 C CA . GLY A 1 184 ? -2.395 10.229 -10.443 1.00 77.44 184 GLY A CA 1
ATOM 1441 C C . GLY A 1 184 ? -1.879 10.546 -9.033 1.00 77.44 184 GLY A C 1
ATOM 1442 O O . GLY A 1 184 ? -2.511 10.182 -8.047 1.00 77.44 184 GLY A O 1
ATOM 1443 N N . ILE A 1 185 ? -0.725 11.215 -8.916 1.00 71.69 185 ILE A N 1
ATOM 1444 C CA . ILE A 1 185 ? -0.157 11.585 -7.619 1.00 71.69 185 ILE A CA 1
ATOM 1445 C C . ILE A 1 185 ? -0.952 12.750 -7.030 1.00 71.69 185 ILE A C 1
ATOM 1447 O O . ILE A 1 185 ? -0.825 13.890 -7.471 1.00 71.69 185 ILE A O 1
ATOM 1451 N N . ILE A 1 186 ? -1.723 12.466 -5.983 1.00 70.56 186 ILE A N 1
ATOM 1452 C CA . ILE A 1 186 ? -2.276 13.490 -5.097 1.00 70.56 186 ILE A CA 1
ATOM 1453 C C . ILE A 1 186 ? -1.822 13.140 -3.686 1.00 70.56 186 ILE A C 1
ATOM 1455 O O . ILE A 1 186 ? -2.455 12.349 -2.984 1.00 70.56 186 ILE A O 1
ATOM 1459 N N . LEU A 1 187 ? -0.687 13.707 -3.277 1.00 75.56 187 LEU A N 1
ATOM 1460 C CA . LEU A 1 187 ? -0.215 13.553 -1.909 1.00 75.56 187 LEU A CA 1
ATOM 1461 C C . LEU A 1 187 ? -0.920 14.587 -1.015 1.00 75.56 187 LEU A C 1
ATOM 1463 O O . LEU A 1 187 ? -0.797 15.789 -1.263 1.00 75.56 187 LEU A O 1
ATOM 1467 N N . PRO A 1 188 ? -1.645 14.165 0.034 1.00 79.81 188 PRO A N 1
ATOM 1468 C CA . PRO A 1 188 ? -2.173 15.102 1.015 1.00 79.81 188 PRO A CA 1
ATOM 1469 C C . PRO A 1 188 ? -1.036 15.750 1.818 1.00 79.81 188 PRO A C 1
ATOM 1471 O O . PRO A 1 188 ? 0.033 15.170 1.991 1.00 79.81 188 PRO A O 1
ATOM 1474 N N . HIS A 1 189 ? -1.296 16.922 2.407 1.00 80.25 189 HIS A N 1
ATOM 1475 C CA . HIS A 1 189 ? -0.332 17.616 3.277 1.00 80.25 189 HIS A CA 1
ATOM 1476 C C . HIS A 1 189 ? 0.184 16.761 4.448 1.00 80.25 189 HIS A C 1
ATOM 1478 O O . HIS A 1 189 ? 1.255 17.035 4.987 1.00 80.25 189 HIS A O 1
ATOM 1484 N N . LYS A 1 190 ? -0.587 15.751 4.870 1.00 89.44 190 LYS A N 1
ATOM 1485 C CA . LYS A 1 190 ? -0.217 14.806 5.924 1.00 89.44 190 LYS A CA 1
ATOM 1486 C C . LYS A 1 190 ? -0.522 13.386 5.482 1.00 89.44 190 LYS A C 1
ATOM 1488 O O . LYS A 1 190 ? -1.626 13.102 5.028 1.00 89.44 190 LYS A O 1
ATOM 1493 N N . VAL A 1 191 ? 0.447 12.504 5.682 1.00 94.06 191 VAL A N 1
ATOM 1494 C CA . VAL A 1 191 ? 0.295 11.065 5.462 1.00 94.06 191 VAL A CA 1
ATOM 1495 C C . VAL A 1 191 ? -0.132 10.349 6.745 1.00 94.06 191 VAL A C 1
ATOM 1497 O O . VAL A 1 191 ? 0.161 10.851 7.838 1.00 94.06 191 VAL A O 1
ATOM 1500 N N . PRO A 1 192 ? -0.752 9.157 6.644 1.00 96.88 192 PRO A N 1
ATOM 1501 C CA . PRO A 1 192 ? -1.076 8.351 7.808 1.00 96.88 192 PRO A CA 1
ATOM 1502 C C . PRO A 1 192 ? 0.136 8.109 8.710 1.00 96.88 192 PRO A C 1
ATOM 1504 O O . PRO A 1 192 ? 1.265 7.891 8.261 1.00 96.88 192 PRO A O 1
ATOM 1507 N N . THR A 1 193 ? -0.115 8.098 10.011 1.00 97.56 193 THR A N 1
ATOM 1508 C CA . THR A 1 193 ? 0.886 7.958 11.069 1.00 97.56 193 THR A CA 1
ATOM 1509 C C . THR A 1 193 ? 1.694 6.668 10.922 1.00 97.56 193 THR A C 1
ATOM 1511 O O . THR A 1 193 ? 2.915 6.680 11.085 1.00 97.56 193 THR A O 1
ATOM 1514 N N . VAL A 1 194 ? 1.034 5.557 10.574 1.00 97.88 194 VAL A N 1
ATOM 1515 C CA . VAL A 1 194 ? 1.712 4.275 10.325 1.00 97.88 194 VAL A CA 1
ATOM 1516 C C . VAL A 1 194 ? 2.701 4.370 9.166 1.00 97.88 194 VAL A C 1
ATOM 1518 O O . VAL A 1 194 ? 3.820 3.882 9.294 1.00 97.88 194 VAL A O 1
ATOM 1521 N N . LEU A 1 195 ? 2.333 5.063 8.082 1.00 97.94 195 LEU A N 1
ATOM 1522 C CA . LEU A 1 195 ? 3.204 5.238 6.925 1.00 97.94 195 LEU A CA 1
ATOM 1523 C C . LEU A 1 195 ? 4.409 6.104 7.270 1.00 97.94 195 LEU A C 1
ATOM 1525 O O . LEU A 1 195 ? 5.528 5.746 6.925 1.00 97.94 195 LEU A O 1
ATOM 1529 N N . SER A 1 196 ? 4.202 7.208 7.991 1.00 97.00 196 SER A N 1
ATOM 1530 C CA . SER A 1 196 ? 5.310 8.048 8.453 1.00 97.00 196 SER A CA 1
ATOM 1531 C C . SER A 1 196 ? 6.323 7.233 9.270 1.00 97.00 196 SER A C 1
ATOM 1533 O O . SER A 1 196 ? 7.519 7.297 8.995 1.00 97.00 196 SER A O 1
ATOM 1535 N N . ARG A 1 197 ? 5.858 6.383 10.198 1.00 97.94 197 ARG A N 1
ATOM 1536 C CA . ARG A 1 197 ? 6.735 5.492 10.981 1.00 97.94 197 ARG A CA 1
ATOM 1537 C C . ARG A 1 197 ? 7.437 4.441 10.113 1.00 97.94 197 ARG A C 1
ATOM 1539 O O . ARG A 1 197 ? 8.620 4.187 10.325 1.00 97.94 197 ARG A O 1
ATOM 1546 N N . MET A 1 198 ? 6.740 3.860 9.133 1.00 98.25 198 MET A N 1
ATOM 1547 C CA . MET A 1 198 ? 7.324 2.914 8.172 1.00 98.25 198 MET A CA 1
ATOM 1548 C C . MET A 1 198 ? 8.432 3.562 7.330 1.00 98.25 198 MET A C 1
ATOM 1550 O O . MET A 1 198 ? 9.501 2.981 7.171 1.00 98.25 198 MET A O 1
ATOM 1554 N N . VAL A 1 199 ? 8.210 4.781 6.832 1.00 96.56 199 VAL A N 1
ATOM 1555 C CA . VAL A 1 199 ? 9.191 5.529 6.031 1.00 96.56 199 VAL A CA 1
ATOM 1556 C C . VAL A 1 199 ? 10.421 5.892 6.864 1.00 96.56 199 VAL A C 1
ATOM 1558 O O . VAL A 1 199 ? 11.538 5.682 6.402 1.00 96.56 199 VAL A O 1
ATOM 1561 N N . ILE A 1 200 ? 10.238 6.335 8.114 1.00 96.62 200 ILE A N 1
ATOM 1562 C CA . ILE A 1 200 ? 11.352 6.602 9.042 1.00 96.62 200 ILE A CA 1
ATOM 1563 C C . ILE A 1 200 ? 12.197 5.336 9.266 1.00 96.62 200 ILE A C 1
ATOM 1565 O O . ILE A 1 200 ? 13.425 5.402 9.245 1.00 96.62 200 ILE A O 1
ATOM 1569 N N . ALA A 1 201 ? 11.562 4.173 9.448 1.00 96.94 201 ALA A N 1
ATOM 1570 C CA . ALA A 1 201 ? 12.277 2.906 9.600 1.00 96.94 201 ALA A CA 1
ATOM 1571 C C . ALA A 1 201 ? 13.024 2.497 8.316 1.00 96.94 201 ALA A C 1
ATOM 1573 O O . ALA A 1 201 ? 14.154 2.021 8.393 1.00 96.94 201 ALA A O 1
ATOM 1574 N N . LEU A 1 202 ? 12.431 2.718 7.137 1.00 95.25 202 LEU A N 1
ATOM 1575 C CA . LEU A 1 202 ? 13.071 2.425 5.848 1.00 95.25 202 LEU A CA 1
ATOM 1576 C C . LEU A 1 202 ? 14.312 3.283 5.589 1.00 95.25 202 LEU A C 1
ATOM 1578 O O . LEU A 1 202 ? 15.301 2.760 5.076 1.00 95.25 202 LEU A O 1
ATOM 1582 N N . GLN A 1 203 ? 14.246 4.571 5.937 1.00 93.44 203 GLN A N 1
ATOM 1583 C CA . GLN A 1 203 ? 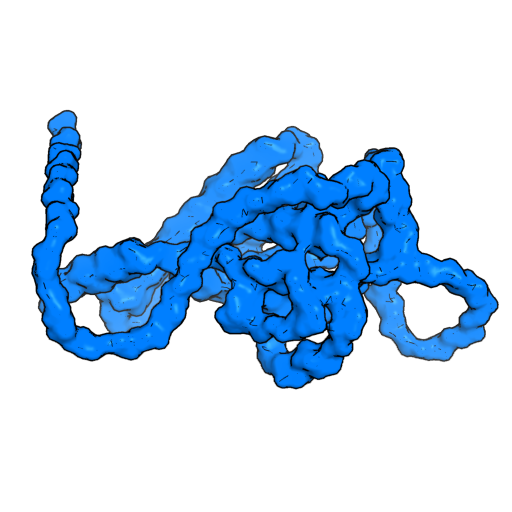15.318 5.552 5.736 1.00 93.44 203 GLN A CA 1
ATOM 1584 C C . GLN A 1 203 ? 16.487 5.378 6.712 1.00 93.44 203 GLN A C 1
ATOM 1586 O O . GLN A 1 203 ? 17.581 5.879 6.459 1.00 93.44 203 GLN A O 1
ATOM 1591 N N . ASN A 1 204 ? 16.283 4.672 7.825 1.00 93.88 204 ASN A N 1
ATOM 1592 C CA . ASN A 1 204 ? 17.351 4.409 8.775 1.00 93.88 204 ASN A CA 1
ATOM 1593 C C . ASN A 1 204 ? 18.261 3.279 8.267 1.00 93.88 204 ASN A C 1
ATOM 1595 O O . ASN A 1 204 ? 17.983 2.095 8.463 1.00 93.88 204 ASN A O 1
ATOM 1599 N N . GLU A 1 205 ? 19.379 3.657 7.648 1.00 91.94 205 GLU A N 1
ATOM 1600 C CA . GLU A 1 205 ? 20.368 2.715 7.107 1.00 91.94 205 GLU A CA 1
ATOM 1601 C C . GLU A 1 205 ? 21.043 1.848 8.189 1.00 91.94 205 GLU A C 1
ATOM 1603 O O . GLU A 1 205 ? 21.554 0.778 7.871 1.00 91.94 205 GLU A O 1
ATOM 1608 N N . ASN A 1 206 ? 20.968 2.231 9.473 1.00 95.62 206 ASN A N 1
ATOM 1609 C CA . ASN A 1 206 ? 21.476 1.410 10.581 1.00 95.62 206 ASN A CA 1
ATOM 1610 C C . ASN A 1 206 ? 20.567 0.215 10.915 1.00 95.62 206 ASN A C 1
ATOM 1612 O O . ASN A 1 206 ? 20.972 -0.679 11.658 1.00 95.62 206 ASN A O 1
ATOM 1616 N N . LEU A 1 207 ? 19.328 0.193 10.412 1.00 95.50 207 LEU A N 1
ATOM 1617 C CA . LEU A 1 207 ? 18.430 -0.944 10.588 1.00 95.50 207 LEU A CA 1
ATOM 1618 C C . LEU A 1 207 ? 18.678 -1.964 9.478 1.00 95.50 207 LEU A C 1
ATOM 1620 O O . LEU A 1 207 ? 18.650 -1.625 8.292 1.00 95.50 207 LEU A O 1
ATOM 1624 N N . SER A 1 208 ? 18.865 -3.229 9.853 1.00 96.75 208 SER A N 1
ATOM 1625 C CA . SER A 1 208 ? 18.877 -4.325 8.884 1.00 96.75 208 SER A CA 1
ATOM 1626 C C . SER A 1 208 ? 17.483 -4.524 8.280 1.00 96.75 208 SER A C 1
ATOM 1628 O O . SER A 1 208 ? 16.472 -4.149 8.880 1.00 96.75 208 SER A O 1
ATOM 1630 N N . LEU A 1 209 ? 17.410 -5.156 7.106 1.00 94.62 209 LEU A N 1
ATOM 1631 C CA . LEU A 1 209 ? 16.129 -5.439 6.445 1.00 94.62 209 LEU A CA 1
ATOM 1632 C C . LEU A 1 209 ? 15.193 -6.269 7.337 1.00 94.62 209 LEU A C 1
ATOM 1634 O O . LEU A 1 209 ? 14.018 -5.947 7.450 1.00 94.62 209 LEU A O 1
ATOM 1638 N N . GLN A 1 210 ? 15.733 -7.246 8.071 1.00 96.56 210 GLN A N 1
ATOM 1639 C CA . GLN A 1 210 ? 14.958 -8.062 9.013 1.00 96.56 210 GLN A CA 1
ATOM 1640 C C . GLN A 1 210 ? 14.350 -7.228 10.152 1.00 96.56 210 GLN A C 1
ATOM 1642 O O . GLN A 1 210 ? 13.218 -7.469 10.565 1.00 96.56 210 GLN A O 1
ATOM 1647 N N . VAL A 1 211 ? 15.083 -6.229 10.659 1.00 97.81 211 VAL A N 1
ATOM 1648 C CA . VAL A 1 211 ? 14.574 -5.324 11.703 1.00 97.81 211 VAL A CA 1
ATOM 1649 C C . VAL A 1 211 ? 13.482 -4.413 11.145 1.00 97.81 211 VAL A C 1
ATOM 1651 O O . VAL A 1 211 ? 12.487 -4.168 11.827 1.00 97.81 211 VAL A O 1
ATOM 1654 N N . VAL A 1 212 ? 13.626 -3.946 9.902 1.00 97.25 212 VAL A N 1
ATOM 1655 C CA . VAL A 1 212 ? 12.575 -3.185 9.210 1.00 97.25 212 VAL A CA 1
ATOM 1656 C C . VAL A 1 212 ? 11.317 -4.040 9.031 1.00 97.25 212 VAL A C 1
ATOM 1658 O O . VAL A 1 212 ? 10.227 -3.581 9.370 1.00 97.25 212 VAL A O 1
ATOM 1661 N N . ASP A 1 213 ? 11.452 -5.292 8.592 1.00 96.50 213 ASP A N 1
ATOM 1662 C CA . ASP A 1 213 ? 10.328 -6.220 8.415 1.00 96.50 213 ASP A CA 1
ATOM 1663 C C . ASP A 1 213 ? 9.609 -6.520 9.741 1.00 96.50 213 ASP A C 1
ATOM 1665 O O . ASP A 1 213 ? 8.372 -6.527 9.811 1.00 96.50 213 ASP A O 1
ATOM 1669 N N . ALA A 1 214 ? 10.371 -6.706 10.823 1.00 97.94 214 ALA A N 1
ATOM 1670 C CA . ALA A 1 214 ? 9.822 -6.861 12.166 1.00 97.94 214 ALA A CA 1
ATOM 1671 C C . ALA A 1 214 ? 9.074 -5.594 12.614 1.00 97.94 214 ALA A C 1
ATOM 1673 O O . ALA A 1 214 ? 7.935 -5.677 13.078 1.00 97.94 214 ALA A O 1
ATOM 1674 N N . ALA A 1 215 ? 9.658 -4.408 12.409 1.00 98.06 215 ALA A N 1
ATOM 1675 C CA . ALA A 1 215 ? 9.009 -3.137 12.718 1.00 98.06 215 ALA A CA 1
ATOM 1676 C C . ALA A 1 215 ? 7.704 -2.959 11.926 1.00 98.06 215 ALA A C 1
ATOM 1678 O O . ALA A 1 215 ? 6.693 -2.538 12.487 1.00 98.06 215 ALA A O 1
ATOM 1679 N N . PHE A 1 216 ? 7.694 -3.324 10.644 1.00 98.00 216 PHE A N 1
ATOM 1680 C CA . PHE A 1 216 ? 6.509 -3.266 9.789 1.00 98.00 216 PHE A CA 1
ATOM 1681 C C . PHE A 1 216 ? 5.423 -4.215 10.276 1.00 98.00 216 PHE A C 1
ATOM 1683 O O . PHE A 1 216 ? 4.249 -3.850 10.283 1.00 98.00 216 PHE A O 1
ATOM 1690 N N . THR A 1 217 ? 5.800 -5.415 10.709 1.00 98.12 217 THR A N 1
ATOM 1691 C CA . THR A 1 217 ? 4.870 -6.386 11.290 1.00 98.12 217 THR A CA 1
ATOM 1692 C C . THR A 1 217 ? 4.218 -5.818 12.550 1.00 98.12 217 THR A C 1
ATOM 1694 O O . THR A 1 217 ? 2.993 -5.710 12.591 1.00 98.12 217 THR A O 1
ATOM 1697 N N . CYS A 1 218 ? 5.012 -5.323 13.503 1.00 98.44 218 CYS A N 1
ATOM 1698 C CA . CYS A 1 218 ? 4.506 -4.703 14.731 1.00 98.44 218 CYS A CA 1
ATOM 1699 C C . CYS A 1 218 ? 3.598 -3.495 14.450 1.00 98.44 218 CYS A C 1
ATOM 1701 O O . CYS A 1 218 ? 2.529 -3.362 15.043 1.00 98.44 218 CYS A O 1
ATOM 1703 N N . LEU A 1 219 ? 3.993 -2.622 13.517 1.00 98.50 219 LEU A N 1
ATOM 1704 C CA . LEU A 1 219 ? 3.191 -1.471 13.101 1.00 98.50 219 LEU A CA 1
ATOM 1705 C C . LEU A 1 219 ? 1.856 -1.914 12.499 1.00 98.50 219 LEU A C 1
ATOM 1707 O O . LEU A 1 219 ? 0.804 -1.408 12.882 1.00 98.50 219 LEU A O 1
ATOM 1711 N N . LYS A 1 220 ? 1.860 -2.882 11.582 1.00 98.31 220 LYS A N 1
ATOM 1712 C CA . LYS A 1 220 ? 0.618 -3.387 10.987 1.00 98.31 220 LYS A CA 1
ATOM 1713 C C . LYS A 1 220 ? -0.290 -4.022 12.032 1.00 98.31 220 LYS A C 1
ATOM 1715 O O . LYS A 1 220 ? -1.494 -3.792 11.989 1.00 98.31 220 LYS A O 1
ATOM 1720 N N . GLU A 1 221 ? 0.257 -4.774 12.981 1.00 98.06 221 GLU A N 1
ATOM 1721 C CA . GLU A 1 221 ? -0.515 -5.376 14.071 1.00 98.06 221 GLU A CA 1
ATOM 1722 C C . GLU A 1 221 ? -1.130 -4.329 15.003 1.00 98.06 221 GLU A C 1
ATOM 1724 O O . GLU A 1 221 ? -2.329 -4.398 15.285 1.00 98.06 221 GLU A O 1
ATOM 1729 N N . GLU A 1 222 ? -0.351 -3.326 15.425 1.00 98.12 222 GLU A N 1
ATOM 1730 C CA . GLU A 1 222 ? -0.830 -2.192 16.226 1.00 98.12 222 GL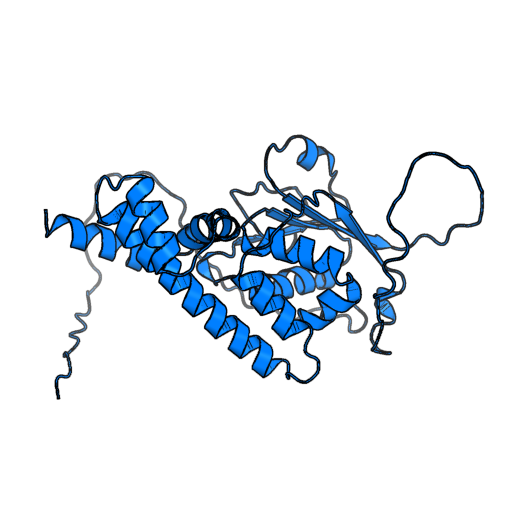U A CA 1
ATOM 1731 C C . GLU A 1 222 ? -2.042 -1.537 15.548 1.00 98.12 222 GLU A C 1
ATOM 1733 O O . GLU A 1 222 ? -3.105 -1.369 16.151 1.00 98.12 222 GLU A O 1
ATOM 1738 N N . TRP A 1 223 ? -1.912 -1.228 14.259 1.00 98.38 223 TRP A N 1
ATOM 1739 C CA . TRP A 1 223 ? -2.947 -0.547 13.488 1.00 98.38 223 TRP A CA 1
ATOM 1740 C C . TRP A 1 223 ? -4.147 -1.442 13.178 1.00 98.38 223 TRP A C 1
ATOM 1742 O O . TRP A 1 223 ? -5.289 -0.991 13.281 1.00 98.38 223 TRP A O 1
ATOM 1752 N N . MET A 1 224 ? -3.934 -2.731 12.915 1.00 98.00 224 MET A N 1
ATOM 1753 C CA . MET A 1 224 ? -5.024 -3.699 12.790 1.00 98.00 224 MET A CA 1
ATOM 1754 C C . MET A 1 224 ? -5.797 -3.870 14.099 1.00 98.00 224 MET A C 1
ATOM 1756 O O . MET A 1 224 ? -7.009 -4.082 14.070 1.00 98.00 224 MET A O 1
ATOM 1760 N N . ASN A 1 225 ? -5.151 -3.734 15.256 1.00 97.62 225 ASN A N 1
ATOM 1761 C CA . ASN A 1 225 ? -5.854 -3.737 16.536 1.00 97.62 225 ASN A CA 1
ATOM 1762 C C . ASN A 1 225 ? -6.730 -2.486 16.702 1.00 97.62 225 ASN A C 1
ATOM 1764 O O . ASN A 1 225 ? -7.879 -2.614 17.129 1.00 97.62 225 ASN A O 1
ATOM 1768 N N . LYS A 1 226 ? -6.272 -1.304 16.261 1.00 97.88 226 LYS A N 1
ATOM 1769 C CA . LYS A 1 226 ? -7.124 -0.097 16.196 1.00 97.88 226 LYS A CA 1
ATOM 1770 C C . LYS A 1 226 ? -8.327 -0.303 15.269 1.00 97.88 226 LYS A C 1
ATOM 1772 O O . LYS A 1 226 ? -9.449 0.040 15.637 1.00 97.88 226 LYS A O 1
ATOM 1777 N N . VAL A 1 227 ? -8.121 -0.930 14.108 1.00 97.19 227 VAL A N 1
ATOM 1778 C CA . VAL A 1 227 ? -9.193 -1.287 13.158 1.00 97.19 227 VAL A CA 1
ATOM 1779 C C . VAL A 1 227 ? -10.218 -2.230 13.791 1.00 97.19 227 VAL A C 1
ATOM 1781 O O . VAL A 1 227 ? -11.418 -2.005 13.649 1.00 97.19 227 VAL A O 1
ATOM 1784 N N . LYS A 1 228 ? -9.776 -3.258 14.524 1.00 95.38 228 LYS A N 1
ATOM 1785 C CA . LYS A 1 228 ? -10.659 -4.186 15.255 1.00 95.38 228 LYS A CA 1
ATOM 1786 C C . LYS A 1 228 ? -11.510 -3.463 16.301 1.00 95.38 228 LYS A C 1
ATOM 1788 O O . LYS A 1 228 ? -12.717 -3.694 16.375 1.00 95.38 228 LYS A O 1
ATOM 1793 N N . VAL A 1 229 ? -10.901 -2.563 17.079 1.00 94.56 229 VAL A N 1
ATOM 1794 C CA . VAL A 1 229 ? -11.613 -1.727 18.061 1.00 94.56 229 VAL A CA 1
ATOM 1795 C C . VAL A 1 229 ? -12.653 -0.851 17.363 1.00 94.56 229 VAL A C 1
ATOM 1797 O O . VAL A 1 229 ? -13.818 -0.858 17.758 1.00 94.56 229 VAL A O 1
ATOM 1800 N N . LEU A 1 230 ? -12.265 -0.166 16.284 1.00 93.62 230 LEU A N 1
ATOM 1801 C CA . LEU A 1 230 ? -13.166 0.675 15.497 1.00 93.62 230 LEU A CA 1
ATOM 1802 C C . LEU A 1 230 ? -14.321 -0.133 14.889 1.00 93.62 230 LEU A C 1
ATOM 1804 O O . LEU A 1 230 ? -15.467 0.308 14.944 1.00 93.62 230 LEU A O 1
ATOM 1808 N N . PHE A 1 231 ? -14.053 -1.324 14.346 1.00 92.69 231 PHE A N 1
ATOM 1809 C CA . PHE A 1 231 ? -15.076 -2.209 13.784 1.00 92.69 231 PHE A CA 1
ATOM 1810 C C . PHE A 1 231 ? -16.081 -2.642 14.851 1.00 92.69 231 PHE A C 1
ATOM 1812 O O . PHE A 1 231 ? -17.286 -2.483 14.662 1.00 92.69 231 PHE A O 1
ATOM 1819 N N . LYS A 1 232 ? -15.602 -3.125 16.005 1.00 90.81 232 LYS A N 1
ATOM 1820 C CA . LYS A 1 232 ? -16.477 -3.501 17.122 1.00 90.81 232 LYS A CA 1
ATOM 1821 C C . LYS A 1 232 ? -17.321 -2.310 17.579 1.00 90.81 232 LYS A C 1
ATOM 1823 O O . LYS A 1 232 ? -18.523 -2.453 17.772 1.00 90.81 232 LYS A O 1
ATOM 1828 N N . PHE A 1 233 ? -16.715 -1.134 17.707 1.00 90.12 233 PHE A N 1
ATOM 1829 C CA . PHE A 1 233 ? -17.412 0.066 18.156 1.00 90.12 233 PHE A CA 1
ATOM 1830 C C . PHE A 1 233 ? -18.498 0.532 17.179 1.00 90.12 233 PHE A C 1
ATOM 1832 O O . PHE A 1 233 ? -19.612 0.827 17.600 1.00 90.12 233 PHE A O 1
ATOM 1839 N N . THR A 1 234 ? -18.189 0.562 15.880 1.00 87.88 234 THR A N 1
ATOM 1840 C CA . THR A 1 234 ? -19.066 1.143 14.847 1.00 87.88 234 THR A CA 1
ATOM 1841 C C . THR A 1 234 ? -20.080 0.163 14.261 1.00 87.88 234 THR A C 1
ATOM 1843 O O . THR A 1 234 ? -21.148 0.588 13.835 1.00 87.88 234 THR A O 1
ATOM 1846 N N . LYS A 1 235 ? -19.773 -1.141 14.208 1.00 84.00 235 LYS A N 1
ATOM 1847 C CA . LYS A 1 235 ? -20.662 -2.163 13.624 1.00 84.00 235 LYS A CA 1
ATOM 1848 C C . LYS A 1 235 ? -21.392 -2.991 14.674 1.00 84.00 235 LYS A C 1
ATOM 1850 O O . LYS A 1 235 ? -22.571 -3.272 14.502 1.00 84.00 235 LYS A O 1
ATOM 1855 N N . ALA A 1 236 ? -20.717 -3.347 15.765 1.00 74.88 236 ALA A N 1
ATOM 1856 C CA . ALA A 1 236 ? -21.290 -4.177 16.828 1.00 74.88 236 ALA A CA 1
ATOM 1857 C C . ALA A 1 236 ? -21.941 -3.328 17.942 1.00 74.88 236 ALA A C 1
ATOM 1859 O O . ALA A 1 236 ? -22.911 -3.736 18.573 1.00 74.88 236 ALA A O 1
ATOM 1860 N N . GLY A 1 237 ? -21.432 -2.113 18.169 1.00 67.88 237 GLY A N 1
ATOM 1861 C CA . GLY A 1 237 ? -21.840 -1.222 19.259 1.00 67.88 237 GLY A CA 1
ATOM 1862 C C . GLY A 1 237 ? -23.147 -0.438 19.067 1.00 67.88 237 GLY A C 1
ATOM 1863 O O . GLY A 1 237 ? -23.474 0.358 19.949 1.00 67.88 237 GLY A O 1
ATOM 1864 N N . GLY A 1 238 ? -23.881 -0.638 17.962 1.00 69.50 238 GLY A N 1
ATOM 1865 C CA . GLY A 1 238 ? -25.136 0.062 17.631 1.00 69.50 238 GLY A CA 1
ATOM 1866 C C . GLY A 1 238 ? -24.975 1.446 16.994 1.00 69.50 238 GLY A C 1
ATOM 1867 O O . GLY A 1 238 ? -23.912 1.751 16.464 1.00 69.50 238 GLY A O 1
ATOM 1868 N N . ASN A 1 239 ? -26.039 2.267 17.018 1.00 66.75 239 ASN A N 1
ATOM 1869 C CA . ASN A 1 239 ? -26.045 3.640 16.479 1.00 66.75 239 ASN A CA 1
ATOM 1870 C C . ASN A 1 239 ? -25.176 4.562 17.348 1.00 66.75 239 ASN A C 1
ATOM 1872 O O . ASN A 1 239 ? -25.676 5.315 18.182 1.00 66.75 239 ASN A O 1
ATOM 1876 N N . ARG A 1 240 ? -23.857 4.472 17.176 1.00 83.25 240 ARG A N 1
ATOM 1877 C CA . ARG A 1 240 ? -22.898 5.410 17.761 1.00 83.25 240 ARG A CA 1
ATOM 1878 C C . ARG A 1 240 ? -22.849 6.671 16.918 1.00 83.25 240 ARG A C 1
ATOM 1880 O O . ARG A 1 240 ? -22.840 6.599 15.691 1.00 83.25 240 ARG A O 1
ATOM 1887 N N . SER A 1 241 ? -22.826 7.818 17.586 1.00 86.69 241 SER A N 1
ATOM 1888 C CA . SER A 1 241 ? -22.746 9.099 16.895 1.00 86.69 241 SER A CA 1
ATOM 1889 C C . SER A 1 241 ? -21.371 9.284 16.239 1.00 86.69 241 SER A C 1
ATOM 1891 O O . SER A 1 241 ? -20.376 8.642 16.604 1.00 86.69 241 SER A O 1
ATOM 1893 N N . GLU A 1 242 ? -21.284 10.196 15.272 1.00 86.81 242 GLU A N 1
ATOM 1894 C CA . GLU A 1 242 ? -19.988 10.600 14.715 1.00 86.81 242 GLU A CA 1
ATOM 1895 C C . GLU A 1 242 ? -19.077 11.227 15.781 1.00 86.81 242 GLU A C 1
ATOM 1897 O O . GLU A 1 242 ? -17.857 11.063 15.723 1.00 86.81 242 GLU A O 1
ATOM 1902 N N . ASP A 1 243 ? -19.658 11.893 16.786 1.00 90.12 243 ASP A N 1
ATOM 1903 C CA . ASP A 1 243 ? -18.919 12.463 17.914 1.00 90.12 243 ASP A CA 1
ATOM 1904 C C . ASP A 1 243 ? -18.272 11.378 18.783 1.00 90.12 243 ASP A C 1
ATOM 1906 O O . ASP A 1 243 ? -17.084 11.462 19.098 1.00 90.12 243 ASP A O 1
ATOM 1910 N N . ASP A 1 244 ? -19.009 10.305 19.078 1.00 91.19 244 ASP A N 1
ATOM 1911 C CA . ASP A 1 244 ? -18.475 9.144 19.795 1.00 91.19 244 ASP A CA 1
ATOM 1912 C C . ASP A 1 244 ? -17.336 8.478 19.014 1.00 91.19 244 ASP A C 1
ATOM 1914 O O . ASP A 1 244 ? -16.312 8.095 19.583 1.00 91.19 244 ASP A O 1
ATOM 1918 N N . THR A 1 245 ? -17.486 8.377 17.691 1.00 90.81 245 THR A N 1
ATOM 1919 C CA . THR A 1 245 ? -16.449 7.818 16.814 1.00 90.81 245 THR A CA 1
ATOM 1920 C C . THR A 1 245 ? -15.199 8.697 16.809 1.00 90.81 245 THR A C 1
ATOM 1922 O O . THR A 1 245 ? -14.086 8.185 16.911 1.00 90.81 245 THR A O 1
ATOM 1925 N N . ARG A 1 246 ? -15.353 10.025 16.753 1.00 90.94 246 ARG A N 1
ATOM 1926 C CA . ARG A 1 246 ? -14.236 10.977 16.845 1.00 90.94 246 ARG A CA 1
ATOM 1927 C C . ARG A 1 246 ? -13.509 10.873 18.188 1.00 90.94 246 ARG A C 1
ATOM 1929 O O . ARG A 1 246 ? -12.280 10.842 18.198 1.00 90.94 246 ARG A O 1
ATOM 1936 N N . LYS A 1 247 ? -14.240 10.763 19.302 1.00 93.25 247 LYS A N 1
ATOM 1937 C CA . LYS A 1 247 ? -13.659 10.544 20.639 1.00 93.25 247 LYS A CA 1
ATOM 1938 C C . LYS A 1 247 ? -12.880 9.233 20.708 1.00 93.25 247 LYS A C 1
ATOM 1940 O O . LYS A 1 247 ? -11.760 9.217 21.210 1.00 93.25 247 LYS A O 1
ATOM 1945 N N . LEU A 1 248 ? -13.422 8.148 20.150 1.00 93.88 248 LEU A N 1
ATOM 1946 C CA . LEU A 1 248 ? -12.703 6.877 20.071 1.00 93.88 248 LEU A CA 1
ATOM 1947 C C . LEU A 1 248 ? -11.393 7.019 19.290 1.00 93.88 248 LEU A C 1
ATOM 1949 O O . LEU A 1 248 ? -10.367 6.533 19.758 1.00 93.88 248 LEU A O 1
ATOM 1953 N N . LEU A 1 249 ? -11.419 7.680 18.126 1.00 94.56 249 LEU A N 1
ATOM 1954 C CA . LEU A 1 249 ? -10.219 7.898 17.313 1.00 94.56 249 LEU A CA 1
ATOM 1955 C C . LEU A 1 249 ? -9.133 8.638 18.104 1.00 94.56 249 LEU A C 1
ATOM 1957 O O . LEU A 1 249 ? -7.980 8.214 18.079 1.00 94.56 249 LEU A O 1
ATOM 1961 N N . GLN A 1 250 ? -9.505 9.656 18.884 1.00 94.25 250 GLN A N 1
ATOM 1962 C CA . GLN A 1 250 ? -8.572 10.345 19.781 1.00 94.25 250 GLN A CA 1
ATOM 1963 C C . GLN A 1 250 ? -7.987 9.402 20.845 1.00 94.25 250 GLN A C 1
ATOM 1965 O O . GLN A 1 250 ? -6.774 9.388 21.039 1.00 94.25 250 GLN A O 1
ATOM 1970 N N . ILE A 1 251 ? -8.818 8.570 21.486 1.00 95.31 251 ILE A N 1
ATOM 1971 C CA . ILE A 1 251 ? -8.384 7.619 22.528 1.00 95.31 251 ILE A CA 1
ATOM 1972 C C . ILE A 1 251 ? -7.407 6.576 21.972 1.00 95.31 251 ILE A C 1
ATOM 1974 O O . ILE A 1 251 ? -6.406 6.265 22.613 1.00 95.31 251 ILE A O 1
ATOM 1978 N N . VAL A 1 252 ? -7.659 6.044 20.772 1.00 94.94 252 VAL A N 1
ATOM 1979 C CA . VAL A 1 252 ? -6.757 5.064 20.137 1.00 94.94 252 VAL A CA 1
ATOM 1980 C C . VAL A 1 252 ? -5.541 5.718 19.467 1.00 94.94 252 VAL A C 1
ATOM 1982 O O . VAL A 1 252 ? -4.745 5.032 18.818 1.00 94.94 252 VAL A O 1
ATOM 1985 N N . GLY A 1 253 ? -5.386 7.040 19.589 1.00 94.50 253 GLY A N 1
ATOM 1986 C CA . GLY A 1 253 ? -4.286 7.792 18.992 1.00 94.50 253 GLY A CA 1
ATOM 1987 C C . GLY A 1 253 ? -4.288 7.730 17.464 1.00 94.50 253 GLY A C 1
ATOM 1988 O O . GLY A 1 253 ? -3.236 7.525 16.859 1.00 94.50 253 GLY A O 1
ATOM 1989 N N . ALA A 1 254 ? -5.466 7.812 16.847 1.00 95.94 254 ALA A N 1
ATOM 1990 C CA . ALA A 1 254 ? -5.642 7.976 15.409 1.00 95.94 254 ALA A CA 1
ATOM 1991 C C . ALA A 1 254 ? -6.033 9.424 15.091 1.00 95.94 254 ALA A C 1
ATOM 1993 O O . ALA A 1 254 ? -6.872 10.022 15.767 1.00 95.94 254 ALA A O 1
ATOM 1994 N N . ARG A 1 255 ? -5.416 9.984 14.052 1.00 94.00 255 ARG A N 1
ATOM 1995 C CA . ARG A 1 255 ? -5.614 11.365 13.604 1.00 94.00 255 ARG A CA 1
ATOM 1996 C C . ARG A 1 255 ? -6.544 11.418 12.389 1.00 94.00 255 ARG A C 1
ATOM 1998 O O . ARG A 1 255 ? -7.000 10.393 11.884 1.00 94.00 255 ARG A O 1
ATOM 2005 N N . GLU A 1 256 ? -6.841 12.622 11.911 1.00 92.44 256 GLU A N 1
ATOM 2006 C CA . GLU A 1 256 ? -7.724 12.826 10.755 1.00 92.44 256 GLU A CA 1
ATOM 2007 C C . GLU A 1 256 ? -7.157 12.184 9.481 1.00 92.44 256 GLU A C 1
ATOM 2009 O O . GLU A 1 256 ? -7.877 11.493 8.760 1.00 92.44 256 GLU A O 1
ATOM 2014 N N . GLU A 1 257 ? -5.848 12.320 9.264 1.00 93.94 257 GLU A N 1
ATOM 2015 C CA . GLU A 1 257 ? -5.098 11.702 8.165 1.00 93.94 257 GLU A CA 1
ATOM 2016 C C . GLU A 1 257 ? -5.149 10.164 8.169 1.00 93.94 257 GLU A C 1
ATOM 2018 O O . GLU A 1 257 ? -4.952 9.527 7.137 1.00 93.94 257 GLU A O 1
ATOM 2023 N N . ASP A 1 258 ? -5.466 9.548 9.309 1.00 96.56 258 ASP A N 1
ATOM 2024 C CA . ASP A 1 258 ? -5.522 8.095 9.454 1.00 96.56 258 ASP A CA 1
ATOM 2025 C C . ASP A 1 258 ? -6.892 7.509 9.070 1.00 96.56 258 ASP A C 1
ATOM 2027 O O . ASP A 1 258 ? -7.035 6.293 8.923 1.00 96.56 258 ASP A O 1
ATOM 2031 N N . LYS A 1 259 ? -7.924 8.346 8.894 1.00 94.06 259 LYS A N 1
ATOM 2032 C CA . LYS A 1 259 ? -9.307 7.885 8.684 1.00 94.06 259 LYS A CA 1
ATOM 2033 C C . LYS A 1 259 ? -9.479 7.039 7.428 1.00 94.06 259 LYS A C 1
ATOM 2035 O O . LYS A 1 259 ? -10.180 6.028 7.479 1.00 94.06 259 LYS A O 1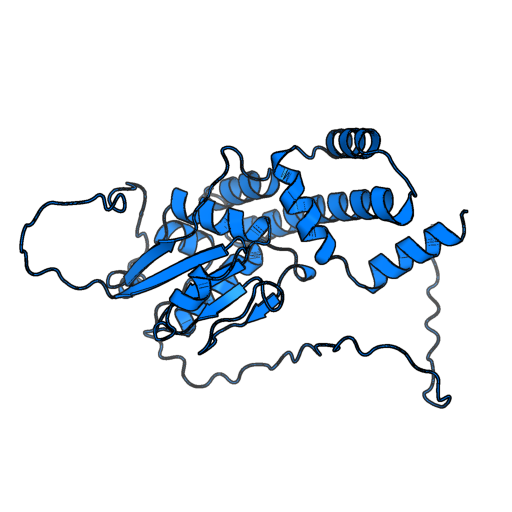
ATOM 2040 N N . LEU A 1 260 ? -8.871 7.444 6.310 1.00 93.88 260 LEU A N 1
ATOM 2041 C CA . LEU A 1 260 ? -8.954 6.691 5.053 1.00 93.88 260 LEU A CA 1
ATOM 2042 C C . LEU A 1 260 ? -8.304 5.315 5.202 1.00 93.88 260 LEU A C 1
ATOM 2044 O O . LEU A 1 260 ? -8.917 4.306 4.857 1.00 93.88 260 LEU A O 1
ATOM 2048 N N . LEU A 1 261 ? -7.126 5.271 5.825 1.00 96.94 261 LEU A N 1
ATOM 2049 C CA . LEU A 1 261 ? -6.417 4.033 6.122 1.00 96.94 261 LEU A CA 1
ATOM 2050 C C . LEU A 1 261 ? -7.247 3.097 7.005 1.00 96.94 261 LEU A C 1
ATOM 2052 O O . LEU A 1 261 ? -7.405 1.925 6.680 1.00 96.94 261 LEU A O 1
ATOM 2056 N N . LEU A 1 262 ? -7.826 3.607 8.095 1.00 97.38 262 LEU A N 1
ATOM 2057 C CA . LEU A 1 262 ? -8.635 2.797 9.011 1.00 97.38 262 LEU A CA 1
ATOM 2058 C C . LEU A 1 262 ? -9.883 2.223 8.331 1.00 97.38 262 LEU A C 1
ATOM 2060 O O . LEU A 1 262 ? -10.223 1.061 8.558 1.00 97.38 262 LEU A O 1
ATOM 2064 N N . LYS A 1 263 ? -10.554 3.017 7.485 1.00 95.00 263 LYS A N 1
ATOM 2065 C CA . LYS A 1 263 ? -11.699 2.555 6.687 1.00 95.00 263 LYS A CA 1
ATOM 2066 C C . LYS A 1 263 ? -11.284 1.455 5.715 1.00 95.00 263 LYS A C 1
ATOM 2068 O O . LYS A 1 263 ? -11.945 0.421 5.658 1.00 95.00 263 LYS A O 1
ATOM 2073 N N . PHE A 1 264 ? -10.184 1.653 4.995 1.00 96.94 264 PHE A N 1
ATOM 2074 C CA . PHE A 1 264 ? -9.676 0.660 4.058 1.00 96.94 264 PHE A CA 1
ATOM 2075 C C . PHE A 1 264 ? -9.260 -0.634 4.769 1.00 96.94 264 PHE A C 1
ATOM 2077 O O . PHE A 1 264 ? -9.711 -1.712 4.392 1.00 96.94 264 PHE A O 1
ATOM 2084 N N . TRP A 1 265 ? -8.480 -0.559 5.849 1.00 98.12 265 TRP A N 1
ATOM 2085 C CA . TRP A 1 265 ? -7.958 -1.747 6.538 1.00 98.12 265 TRP A CA 1
ATOM 2086 C C . TRP A 1 265 ? -9.052 -2.569 7.229 1.00 98.12 265 TRP A C 1
ATOM 2088 O O . TRP A 1 265 ? -8.893 -3.771 7.440 1.00 98.12 265 TRP A O 1
ATOM 2098 N N . MET A 1 266 ? -10.204 -1.959 7.517 1.00 95.62 266 MET A N 1
ATOM 2099 C CA . MET A 1 266 ? -11.399 -2.669 7.981 1.00 95.62 266 MET A CA 1
ATOM 2100 C C . MET A 1 266 ? -11.896 -3.716 6.975 1.00 95.62 266 MET A C 1
ATOM 2102 O O . MET A 1 266 ? -12.468 -4.734 7.376 1.00 95.62 266 MET A O 1
ATOM 2106 N N . THR A 1 267 ? -11.655 -3.506 5.676 1.00 93.88 267 THR A N 1
ATOM 2107 C CA . THR A 1 267 ? -12.011 -4.477 4.632 1.00 93.88 267 THR A CA 1
ATOM 2108 C C . THR A 1 267 ? -11.231 -5.781 4.793 1.00 93.88 267 THR A C 1
ATOM 2110 O O . THR A 1 267 ? -11.838 -6.845 4.672 1.00 93.88 267 THR A O 1
ATOM 2113 N N . GLY A 1 268 ? -9.964 -5.703 5.217 1.00 93.75 268 GLY A N 1
ATOM 2114 C CA . GLY A 1 268 ? -9.067 -6.843 5.417 1.00 93.75 268 GLY A CA 1
ATOM 2115 C C . GLY A 1 268 ? -9.241 -7.615 6.726 1.00 93.75 268 GLY A C 1
ATOM 2116 O O . GLY A 1 268 ? -8.450 -8.511 7.021 1.00 93.75 268 GLY A O 1
ATOM 2117 N N . LEU A 1 269 ? -10.261 -7.300 7.530 1.00 94.69 269 LEU A N 1
ATOM 2118 C CA . LEU A 1 269 ? -10.671 -8.164 8.639 1.00 94.69 269 LEU A CA 1
ATOM 2119 C C . LEU A 1 269 ? -11.240 -9.488 8.100 1.00 94.69 269 LEU A C 1
ATOM 2121 O O . LEU A 1 269 ? -12.044 -9.484 7.162 1.00 94.69 269 LEU A O 1
ATOM 2125 N N . SER A 1 270 ? -10.879 -10.608 8.732 1.00 92.06 270 SER A N 1
ATOM 2126 C CA . SER A 1 270 ? -11.341 -11.932 8.303 1.00 92.06 270 SER A CA 1
ATOM 2127 C C . SER A 1 270 ? -12.854 -12.095 8.457 1.00 92.06 270 SER A C 1
ATOM 2129 O O . SER A 1 270 ? -13.482 -11.512 9.349 1.00 92.06 270 SER A O 1
ATOM 2131 N N . VAL A 1 271 ? -13.446 -12.922 7.594 1.00 89.25 271 VAL A N 1
ATOM 2132 C CA . VAL A 1 271 ? -14.883 -13.229 7.633 1.00 89.25 271 VAL A CA 1
ATOM 2133 C C . VAL A 1 271 ? -15.262 -13.868 8.970 1.00 89.25 271 VAL A C 1
ATOM 2135 O O . VAL A 1 271 ? -16.270 -13.475 9.562 1.00 89.25 271 VAL A O 1
ATOM 2138 N N . GLN A 1 272 ? -14.426 -14.772 9.504 1.00 89.44 272 GLN A N 1
ATOM 2139 C CA . GLN A 1 272 ? -14.680 -15.396 10.807 1.00 89.44 272 GLN A CA 1
ATOM 2140 C C . GLN A 1 272 ? -14.712 -14.351 11.929 1.00 89.44 272 GLN A C 1
ATOM 2142 O O . GLN A 1 272 ? -15.615 -14.369 12.765 1.00 89.44 272 GLN A O 1
ATOM 2147 N N . TYR A 1 273 ? -13.775 -13.394 11.923 1.00 89.62 273 TYR A N 1
ATOM 2148 C CA . TYR A 1 273 ? -13.734 -12.332 12.927 1.00 89.62 273 TYR A CA 1
ATOM 2149 C C . TYR A 1 273 ? -14.971 -11.431 12.851 1.00 89.62 273 TYR A C 1
ATOM 2151 O O . TYR A 1 273 ? -15.615 -11.185 13.872 1.00 89.62 273 TYR A O 1
ATOM 2159 N N . LYS A 1 274 ? -15.328 -10.964 11.645 1.00 88.88 274 LYS A N 1
ATOM 2160 C CA . LYS A 1 274 ? -16.514 -10.117 11.432 1.00 88.88 274 LYS A CA 1
ATOM 2161 C C . LYS A 1 274 ? -17.775 -10.820 11.938 1.00 88.88 274 LYS A C 1
ATOM 2163 O O . LYS A 1 274 ? -18.520 -10.237 12.720 1.00 88.88 274 LYS A O 1
ATOM 2168 N N . THR A 1 275 ? -17.959 -12.082 11.556 1.00 88.94 275 THR A N 1
ATOM 2169 C CA . THR A 1 275 ? -19.120 -12.896 11.944 1.00 88.94 275 THR A CA 1
ATOM 2170 C C . THR A 1 275 ? -19.197 -13.080 13.458 1.00 88.94 275 THR A C 1
ATOM 2172 O O . THR A 1 275 ? -20.239 -12.817 14.050 1.00 88.94 275 THR A O 1
ATOM 2175 N N . HIS A 1 276 ? -18.086 -13.435 14.110 1.00 89.69 276 HIS A N 1
ATOM 2176 C CA . HIS A 1 276 ? -18.032 -13.613 15.563 1.00 89.69 276 HIS A CA 1
ATOM 2177 C C . HIS A 1 276 ? -18.383 -12.328 16.333 1.00 89.69 276 HIS A C 1
ATOM 2179 O O . HIS A 1 276 ? -19.157 -12.347 17.293 1.00 89.69 276 HIS A O 1
ATOM 2185 N N . ILE A 1 277 ? -17.827 -11.187 15.919 1.00 87.44 277 ILE A N 1
ATOM 2186 C CA . ILE A 1 277 ? -18.102 -9.900 16.569 1.00 87.44 277 ILE A CA 1
ATOM 2187 C C . ILE A 1 277 ? -19.567 -9.484 16.390 1.00 87.44 277 ILE A C 1
ATOM 2189 O O . ILE A 1 277 ? -20.179 -9.003 17.341 1.00 87.44 277 ILE A O 1
ATOM 2193 N N . LEU A 1 278 ? -20.145 -9.694 15.206 1.00 85.75 278 LEU A N 1
ATOM 2194 C CA . LEU A 1 278 ? -21.551 -9.374 14.960 1.00 85.75 278 LEU A CA 1
ATOM 2195 C C . LEU A 1 278 ? -22.482 -10.309 15.746 1.00 85.75 278 LEU A C 1
ATOM 2197 O O . LEU A 1 278 ? -23.389 -9.827 16.420 1.00 85.75 278 LEU A O 1
ATOM 2201 N N . ALA A 1 279 ? -22.207 -11.615 15.759 1.00 85.44 279 ALA A N 1
ATOM 2202 C CA . ALA A 1 279 ? -22.991 -12.591 16.516 1.00 85.44 279 ALA A CA 1
ATOM 2203 C C . ALA A 1 279 ? -22.977 -12.303 18.027 1.00 85.44 279 ALA A C 1
ATOM 2205 O O . ALA A 1 279 ? -24.029 -12.250 18.661 1.00 85.44 279 ALA A O 1
ATOM 2206 N N . SER A 1 280 ? -21.801 -12.032 18.602 1.00 81.75 280 SER A N 1
ATOM 2207 C CA . SER A 1 280 ? -21.672 -11.712 20.034 1.00 81.75 280 SER A CA 1
ATOM 2208 C C . SER A 1 280 ? -22.372 -10.409 20.439 1.00 81.75 280 SER A C 1
ATOM 2210 O O . SER A 1 280 ? -22.776 -10.267 21.590 1.00 81.75 280 SER A O 1
ATOM 2212 N N . SER A 1 281 ? -22.573 -9.467 19.512 1.00 71.50 281 SER A N 1
ATOM 2213 C CA . SER A 1 281 ? -23.332 -8.239 19.788 1.00 71.50 281 SER A CA 1
ATOM 2214 C C . SER A 1 281 ? -24.853 -8.406 19.784 1.00 71.50 281 SER A C 1
ATOM 2216 O O . SER A 1 281 ? -25.541 -7.590 20.391 1.00 71.50 281 SER A O 1
ATOM 2218 N N . ILE A 1 282 ? -25.373 -9.459 19.144 1.00 61.62 282 ILE A N 1
ATOM 2219 C CA . ILE A 1 282 ? -26.809 -9.782 19.131 1.00 61.62 282 ILE A CA 1
ATOM 2220 C C . ILE A 1 282 ? -27.227 -10.417 20.462 1.00 61.62 282 ILE A C 1
ATOM 2222 O O . ILE A 1 282 ? -28.304 -10.127 20.959 1.00 61.62 282 ILE A O 1
ATOM 2226 N N . VAL A 1 283 ? -26.352 -11.215 21.081 1.00 55.44 283 VAL A N 1
ATOM 2227 C CA . VAL A 1 283 ? -26.619 -11.898 22.365 1.00 55.44 283 VAL A CA 1
ATOM 2228 C C . VAL A 1 283 ? -26.691 -10.926 23.557 1.00 55.44 283 VAL A C 1
ATOM 2230 O O . VAL A 1 283 ? -27.188 -11.281 24.622 1.00 55.44 283 VAL A O 1
ATOM 2233 N N . HIS A 1 284 ? -26.200 -9.694 23.397 1.00 49.25 284 HIS A N 1
ATOM 2234 C CA . HIS A 1 284 ? -26.174 -8.666 24.444 1.00 49.25 284 HIS A CA 1
ATOM 2235 C C . HIS A 1 284 ? -27.138 -7.489 24.196 1.00 49.25 284 HIS A C 1
ATOM 2237 O O . HIS A 1 284 ? -27.000 -6.453 24.849 1.00 49.25 284 HIS A O 1
ATOM 2243 N N . ARG A 1 285 ? -28.084 -7.627 23.261 1.00 45.94 285 ARG A N 1
ATOM 2244 C CA . ARG A 1 285 ? -29.240 -6.730 23.113 1.00 45.94 285 ARG A CA 1
ATOM 2245 C C . ARG A 1 285 ? -30.503 -7.428 23.580 1.00 45.94 285 ARG A C 1
ATOM 2247 O O . ARG A 1 285 ? -31.360 -6.702 24.123 1.00 45.94 285 ARG A O 1
#

InterPro domains:
  IPR021713 Folliculin [PTHR31441] (31-270)
  IPR032035 Folliculin, DENN domain [PF16692] (44-277)
  IPR037521 Folliculin/SMCR8, tripartite DENN domain [PS51834] (1-270)
  IPR044886 Folliculin, DENN domain, C-terminal superfamily [G3DSA:1.10.10.1730] (190-278)

Secondary structure (DSSP, 8-state):
----------------------------------------TT-----SHHHHHHHH-HHHHHHHHHHHHHT-EEEEEES-HHHHHHHHHHHHTTS-GGG--EEEEESS---TTT-SEEEE-TTS-THHHHT--S-EEEEEEEE-----------S----S--TT-----GGGGGGTTEEEEEES----SS--HHHHHHHHHHH-TTS-HHHHHHHHHHHHHHHHHHHHHHHIIIIIS-S--HHHHHHHHHHTT--GGGHHHHHHHHHTS-HHHHHHHHHHHHTT-

pLDDT: mean 78.17, std 24.17, range [24.28, 98.5]